Protein AF-A0A3D0M919-F1 (afdb_monomer)

Solvent-accessible surface area (backbone atoms only — not comparable to full-atom values): 13118 Å² total; per-residue (Å²): 135,87,85,84,80,90,77,85,81,95,71,92,88,76,92,71,85,80,77,84,77,86,78,81,85,80,81,82,84,90,79,83,95,70,92,75,84,84,80,86,76,88,82,77,85,73,94,68,74,88,70,85,79,62,96,57,85,76,82,58,74,35,69,61,77,45,82,49,52,45,42,99,82,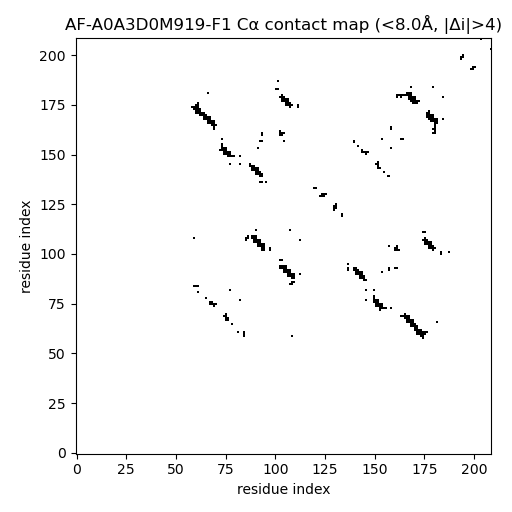40,32,34,73,52,54,69,74,55,51,76,64,38,59,79,49,32,36,40,29,63,59,92,80,56,52,93,83,56,39,29,32,32,39,23,34,56,71,50,43,49,54,50,50,55,58,59,64,68,50,55,78,86,42,70,62,50,43,50,51,50,50,59,48,65,74,45,54,43,81,46,52,64,46,101,87,33,34,34,77,51,58,68,70,61,33,59,68,26,55,54,71,49,52,30,32,41,36,31,60,43,63,30,32,36,42,30,20,40,70,53,49,52,53,56,63,70,67,41,56,58,72,73,65,45,56,60,62,51,53,42,49,73,72,72,99

Structure (mmCIF, N/CA/C/O backbone):
data_AF-A0A3D0M919-F1
#
_entry.id   AF-A0A3D0M919-F1
#
loop_
_atom_site.group_PDB
_atom_site.id
_atom_site.type_symbol
_atom_site.label_atom_id
_atom_site.label_alt_id
_atom_site.label_comp_id
_atom_site.label_asym_id
_atom_site.label_entity_id
_atom_site.label_seq_id
_atom_site.pdbx_PDB_ins_code
_atom_site.Cartn_x
_atom_site.Cartn_y
_atom_site.Cartn_z
_atom_site.occupancy
_atom_site.B_iso_or_equiv
_atom_site.auth_seq_id
_atom_site.auth_comp_id
_atom_site.auth_asym_id
_atom_site.auth_atom_id
_atom_site.pdbx_PDB_model_num
ATOM 1 N N . MET A 1 1 ? -28.701 -46.743 -9.396 1.00 29.77 1 MET A N 1
ATOM 2 C CA . MET A 1 1 ? -28.583 -48.205 -9.568 1.00 29.77 1 MET A CA 1
ATOM 3 C C . MET A 1 1 ? -27.434 -48.457 -10.533 1.00 29.77 1 MET A C 1
ATOM 5 O O . MET A 1 1 ? -27.551 -48.086 -11.692 1.00 29.77 1 MET A O 1
ATOM 9 N N . VAL A 1 2 ? -26.286 -48.925 -10.038 1.00 26.45 2 VAL A N 1
ATOM 10 C CA . VAL A 1 2 ? -25.098 -49.199 -10.865 1.00 26.45 2 VAL A CA 1
ATOM 11 C C . VAL A 1 2 ? -25.186 -50.653 -11.308 1.00 26.45 2 VAL A C 1
ATOM 13 O O . VAL A 1 2 ? -25.189 -51.537 -10.458 1.00 26.45 2 VAL A O 1
ATOM 16 N N . ILE A 1 3 ? -25.283 -50.899 -12.612 1.00 28.28 3 ILE A N 1
ATOM 17 C CA . ILE A 1 3 ? -25.149 -52.244 -13.175 1.00 28.28 3 ILE A CA 1
ATOM 18 C C . ILE A 1 3 ? -23.740 -52.318 -13.764 1.00 28.28 3 ILE A C 1
ATOM 20 O O . ILE A 1 3 ? -23.458 -51.688 -14.780 1.00 28.28 3 ILE A O 1
ATOM 24 N N . ALA A 1 4 ? -22.842 -53.027 -13.084 1.00 30.38 4 ALA A N 1
ATOM 25 C CA . ALA A 1 4 ? -21.553 -53.419 -13.637 1.00 30.38 4 ALA A CA 1
ATOM 26 C C . ALA A 1 4 ? -21.731 -54.803 -14.273 1.00 30.38 4 ALA A C 1
ATOM 28 O O . ALA A 1 4 ? -22.023 -55.765 -13.569 1.00 30.38 4 ALA A O 1
ATOM 29 N N . GLU A 1 5 ? -21.595 -54.902 -15.594 1.00 30.14 5 GLU A N 1
ATOM 30 C CA . GLU A 1 5 ? -21.558 -56.190 -16.290 1.00 30.14 5 GLU A CA 1
ATOM 31 C C . GLU A 1 5 ? -20.090 -56.520 -16.606 1.00 30.14 5 GLU A C 1
ATOM 33 O O . GLU A 1 5 ? -19.438 -55.828 -17.390 1.00 30.14 5 GLU A O 1
ATOM 38 N N . GLU A 1 6 ? -19.543 -57.552 -15.958 1.00 32.12 6 GLU A N 1
ATOM 39 C CA . GLU A 1 6 ? -18.217 -58.091 -16.272 1.00 32.12 6 GLU A CA 1
ATOM 40 C C . GLU A 1 6 ? -18.249 -58.793 -17.633 1.00 32.12 6 GLU A C 1
ATOM 42 O O . GLU A 1 6 ? -18.967 -59.775 -17.827 1.00 32.12 6 GLU A O 1
ATOM 47 N N . ARG A 1 7 ? -17.407 -58.354 -18.575 1.00 31.80 7 ARG A N 1
ATOM 48 C CA . ARG A 1 7 ? -17.103 -59.140 -19.778 1.00 31.80 7 ARG A CA 1
ATOM 49 C C . ARG A 1 7 ? -15.649 -59.588 -19.766 1.00 31.80 7 ARG A C 1
ATOM 51 O O . ARG A 1 7 ? -14.730 -58.778 -19.672 1.00 31.80 7 ARG A O 1
ATOM 58 N N . ARG A 1 8 ? -15.456 -60.907 -19.873 1.00 32.72 8 ARG A N 1
ATOM 59 C CA . ARG A 1 8 ? -14.144 -61.559 -19.997 1.00 32.72 8 ARG A CA 1
ATOM 60 C C . ARG A 1 8 ? -13.462 -61.146 -21.303 1.00 32.72 8 ARG A C 1
ATOM 62 O O . ARG A 1 8 ? -14.088 -61.104 -22.358 1.00 32.72 8 ARG A O 1
ATOM 69 N N . CYS A 1 9 ? -12.159 -60.894 -21.220 1.00 30.83 9 CYS A N 1
ATOM 70 C CA . CYS A 1 9 ? -11.298 -60.567 -22.354 1.00 30.83 9 CYS A CA 1
ATOM 71 C C . CYS A 1 9 ? -11.056 -61.808 -23.244 1.00 30.83 9 CYS A C 1
ATOM 73 O O . CYS A 1 9 ? -10.592 -62.826 -22.721 1.00 30.83 9 CYS A O 1
ATOM 75 N N . PRO A 1 10 ? -11.295 -61.767 -24.570 1.00 41.56 10 PRO A N 1
ATOM 76 C CA . PRO A 1 10 ? -10.958 -62.867 -25.457 1.00 41.56 10 PRO A CA 1
ATOM 77 C C . PRO A 1 10 ? -9.560 -62.631 -26.044 1.00 41.56 10 PRO A C 1
ATOM 79 O O . PRO A 1 10 ? -9.440 -62.085 -27.138 1.00 41.56 10 PRO A O 1
ATOM 82 N N . ARG A 1 11 ? -8.507 -62.996 -25.295 1.00 33.12 11 ARG A N 1
ATOM 83 C CA . ARG A 1 11 ? -7.206 -63.535 -25.772 1.00 33.12 11 ARG A CA 1
ATOM 84 C C . ARG A 1 11 ? -6.163 -63.535 -24.635 1.00 33.12 11 ARG A C 1
ATOM 86 O O . ARG A 1 11 ? -6.027 -62.526 -23.943 1.00 33.12 11 ARG A O 1
ATOM 93 N N . PRO A 1 12 ? -5.385 -64.618 -24.450 1.00 35.88 12 PRO A N 1
ATOM 94 C CA . PRO A 1 12 ? -4.339 -64.672 -23.434 1.00 35.88 12 PRO A CA 1
ATOM 95 C C . PRO A 1 12 ? -3.078 -63.920 -23.894 1.00 35.88 12 PRO A C 1
ATOM 97 O O . PRO A 1 12 ? -2.636 -64.094 -25.027 1.00 35.88 12 PRO A O 1
ATOM 100 N N . GLY A 1 13 ? -2.475 -63.111 -23.010 1.00 43.84 13 GLY A N 1
ATOM 101 C CA . GLY A 1 13 ? -1.056 -62.732 -23.133 1.00 43.84 13 GLY A CA 1
ATOM 102 C C . GLY A 1 13 ? -0.673 -61.252 -23.284 1.00 43.84 13 GLY A C 1
ATOM 103 O O . GLY A 1 13 ? 0.497 -60.984 -23.535 1.00 43.84 13 GLY A O 1
ATOM 104 N N . ARG A 1 14 ? -1.566 -60.265 -23.109 1.00 36.38 14 ARG A N 1
ATOM 105 C CA . ARG A 1 14 ? -1.155 -58.841 -23.034 1.00 36.38 14 ARG A CA 1
ATOM 106 C C . ARG A 1 14 ? -1.824 -58.121 -21.863 1.00 36.38 14 ARG A C 1
ATOM 108 O O . ARG A 1 14 ? -3.044 -58.018 -21.813 1.00 36.38 14 ARG A O 1
ATOM 115 N N . ARG A 1 15 ? -1.022 -57.599 -20.928 1.00 34.03 15 ARG A N 1
ATOM 116 C CA . ARG A 1 15 ? -1.481 -56.631 -19.919 1.00 34.03 15 ARG A CA 1
ATOM 117 C C . ARG A 1 15 ? -1.732 -55.297 -20.625 1.00 34.03 15 ARG A C 1
ATOM 119 O O . ARG A 1 15 ? -0.777 -54.615 -20.980 1.00 34.03 15 ARG A O 1
ATOM 126 N N . LEU A 1 16 ? -2.995 -54.927 -20.828 1.00 34.38 16 LEU A N 1
ATOM 127 C CA . LEU A 1 16 ? -3.370 -53.532 -21.061 1.00 34.38 16 LEU A CA 1
ATOM 128 C C . LEU A 1 16 ? -3.766 -52.921 -19.714 1.00 34.38 16 LEU A C 1
ATOM 130 O O . LEU A 1 16 ? -4.674 -53.416 -19.047 1.00 34.38 16 LEU A O 1
ATOM 134 N N . LEU A 1 17 ? -3.091 -51.841 -19.324 1.00 33.81 17 LEU A N 1
ATOM 135 C CA . LEU A 1 17 ? -3.590 -50.917 -18.310 1.00 33.81 17 LEU A CA 1
ATOM 136 C C . LEU A 1 17 ? -4.916 -50.345 -18.828 1.00 33.81 17 LEU A C 1
ATOM 138 O O . LEU A 1 17 ? -4.936 -49.554 -19.769 1.00 33.81 17 LEU A O 1
ATOM 142 N N . PHE A 1 18 ? -6.029 -50.790 -18.249 1.00 30.89 18 PHE A N 1
ATOM 143 C CA . PHE A 1 18 ? -7.348 -50.244 -18.546 1.00 30.89 18 PHE A CA 1
ATOM 144 C C . PHE A 1 18 ? -7.439 -48.818 -17.992 1.00 30.89 18 PHE A C 1
ATOM 146 O O . PHE A 1 18 ? -7.713 -48.603 -16.810 1.00 30.89 18 PHE A O 1
ATOM 153 N N . PHE A 1 19 ? -7.242 -47.825 -18.857 1.00 31.83 19 PHE A N 1
ATOM 154 C CA . PHE A 1 19 ? -7.808 -46.502 -18.633 1.00 31.83 19 PHE A CA 1
ATOM 155 C C . PHE A 1 19 ? -9.323 -46.623 -18.813 1.00 31.83 19 PHE A C 1
ATOM 157 O O . PHE A 1 19 ? -9.821 -46.752 -19.929 1.00 31.83 19 PHE A O 1
ATOM 164 N N . TYR A 1 20 ? -10.062 -46.633 -17.705 1.00 34.69 20 TYR A N 1
ATOM 165 C CA . TYR A 1 20 ? -11.520 -46.538 -17.730 1.00 34.69 20 TYR A CA 1
ATOM 166 C C . TYR A 1 20 ? -11.922 -45.143 -18.234 1.00 34.69 20 TYR A C 1
ATOM 168 O O . TYR A 1 20 ? -12.041 -44.204 -17.447 1.00 34.69 20 TYR A O 1
ATOM 176 N N . LEU A 1 21 ? -12.118 -45.004 -19.548 1.00 34.59 21 LEU A N 1
ATOM 177 C CA . LEU A 1 21 ? -12.944 -43.944 -20.118 1.00 34.59 21 LEU A CA 1
ATOM 178 C C . LEU A 1 21 ? -14.408 -44.306 -19.852 1.00 34.59 21 LEU A C 1
ATOM 180 O O . LEU A 1 21 ? -14.936 -45.257 -20.423 1.00 34.59 21 LEU A O 1
ATOM 184 N N . PHE A 1 22 ? -15.070 -43.545 -18.986 1.00 33.22 22 PHE A N 1
ATOM 185 C CA . PHE A 1 22 ? -16.526 -43.565 -18.914 1.00 33.22 22 PHE A CA 1
ATOM 186 C C . PHE A 1 22 ? -17.076 -42.808 -20.127 1.00 33.22 22 PHE A C 1
ATOM 188 O O . PHE A 1 22 ? -16.905 -41.596 -20.236 1.00 33.22 22 PHE A O 1
ATOM 195 N N . ALA A 1 23 ? -17.725 -43.525 -21.043 1.00 36.03 23 ALA A N 1
ATOM 196 C CA . ALA A 1 23 ? -18.520 -42.934 -22.109 1.00 36.03 23 ALA A CA 1
ATOM 197 C C . ALA A 1 23 ? -19.981 -42.854 -21.646 1.00 36.03 23 ALA A C 1
ATOM 199 O O . ALA A 1 23 ? -20.591 -43.876 -21.335 1.00 36.03 23 ALA A O 1
ATOM 200 N N . VAL A 1 24 ? -20.558 -41.653 -21.609 1.00 33.56 24 VAL A N 1
ATOM 201 C CA . VAL A 1 24 ? -22.016 -41.500 -21.537 1.00 33.56 24 VAL A CA 1
ATOM 202 C C . VAL A 1 24 ? -22.544 -41.616 -22.964 1.00 33.56 24 VAL A C 1
ATOM 204 O O . VAL A 1 24 ? -22.219 -40.794 -23.821 1.00 33.56 24 VAL A O 1
ATOM 207 N N . LYS A 1 25 ? -23.336 -42.658 -23.232 1.00 30.14 25 LYS A N 1
ATOM 208 C CA . LYS A 1 25 ? -24.088 -42.810 -24.481 1.00 30.14 25 LYS A CA 1
ATOM 209 C C . LYS A 1 25 ? -25.169 -41.723 -24.510 1.00 30.14 25 LYS A C 1
ATOM 211 O O . LYS A 1 25 ? -26.159 -41.829 -23.796 1.00 30.14 25 LYS A O 1
ATOM 216 N N . VAL A 1 26 ? -24.976 -40.675 -25.307 1.00 36.19 26 VAL A N 1
ATOM 217 C CA . VAL A 1 26 ? -26.064 -39.760 -25.678 1.00 36.19 26 VAL A CA 1
ATOM 218 C C . VAL A 1 26 ? -26.672 -40.321 -26.955 1.00 36.19 26 VAL A C 1
ATOM 220 O O . VAL A 1 26 ? -26.102 -40.191 -28.037 1.00 36.19 26 VAL A O 1
ATOM 223 N N . GLU A 1 27 ? -27.779 -41.042 -26.814 1.00 32.31 27 GLU A N 1
ATOM 224 C CA . GLU A 1 27 ? -28.533 -41.548 -27.958 1.00 32.31 27 GLU A CA 1
ATOM 225 C C . GLU A 1 27 ? -29.370 -40.404 -28.556 1.00 32.31 27 GLU A C 1
ATOM 227 O O . GLU A 1 27 ? -29.947 -39.585 -27.843 1.00 32.31 27 GLU A O 1
ATOM 232 N N . GLN A 1 28 ? -29.299 -40.300 -29.881 1.00 38.16 28 GLN A N 1
ATOM 233 C CA . GLN A 1 28 ? -29.610 -39.128 -30.697 1.00 38.16 28 GLN A CA 1
ATOM 234 C C . GLN A 1 28 ? -31.109 -38.828 -30.830 1.00 38.16 28 GLN A C 1
ATOM 236 O O . GLN A 1 28 ? -31.933 -39.737 -30.838 1.00 38.16 28 GLN A O 1
ATOM 241 N N . MET A 1 29 ? -31.436 -37.577 -31.169 1.00 27.48 29 MET A N 1
ATOM 242 C CA . MET A 1 29 ? -32.539 -37.311 -32.097 1.00 27.48 29 MET A CA 1
ATOM 243 C C . MET A 1 29 ? -32.016 -36.619 -33.356 1.00 27.48 29 MET A C 1
ATOM 245 O O . MET A 1 29 ? -31.279 -35.636 -33.307 1.00 27.48 29 MET A O 1
ATOM 249 N N . HIS A 1 30 ? -32.386 -37.202 -34.490 1.00 31.14 30 HIS A N 1
ATOM 250 C CA . HIS A 1 30 ? -32.007 -36.825 -35.841 1.00 31.14 30 HIS A CA 1
ATOM 251 C C . HIS A 1 30 ? -32.912 -35.684 -36.333 1.00 31.14 30 HIS A C 1
ATOM 253 O O . HIS A 1 30 ? -34.128 -35.848 -36.378 1.00 31.14 30 HIS A O 1
ATOM 259 N N . CYS A 1 31 ? -32.345 -34.562 -36.783 1.00 31.09 31 CYS A N 1
ATOM 260 C CA . CYS A 1 31 ? -33.022 -33.697 -37.750 1.00 31.09 31 CYS A CA 1
ATOM 261 C C . CYS A 1 31 ? -31.997 -33.000 -38.660 1.00 31.09 31 CYS A C 1
ATOM 263 O O . CYS A 1 31 ? -31.304 -32.075 -38.255 1.00 31.09 31 CYS A O 1
ATOM 265 N N . LYS A 1 32 ? -31.922 -33.499 -39.900 1.00 38.28 32 LYS A N 1
ATOM 266 C CA . LYS A 1 32 ? -31.494 -32.822 -41.137 1.00 38.28 32 LYS A CA 1
ATOM 267 C C . LYS A 1 32 ? -30.147 -32.067 -41.121 1.00 38.28 32 LYS A C 1
ATOM 269 O O . LYS A 1 32 ? -30.074 -30.868 -40.878 1.00 38.28 32 LYS A O 1
ATOM 274 N N . GLY A 1 33 ? -29.107 -32.758 -41.597 1.00 44.59 33 GLY A N 1
ATOM 275 C CA . GLY A 1 33 ? -28.178 -32.185 -42.583 1.00 44.59 33 GLY A CA 1
ATOM 276 C C . GLY A 1 33 ? -27.155 -31.142 -42.121 1.00 44.59 33 GLY A C 1
ATOM 277 O O . GLY A 1 33 ? -26.733 -30.335 -42.944 1.00 44.59 33 GLY A O 1
ATOM 278 N N . LYS A 1 34 ? -26.715 -31.144 -40.858 1.00 39.06 34 LYS A N 1
ATOM 279 C CA . LYS A 1 34 ? -25.577 -30.317 -40.416 1.00 39.06 34 LYS A CA 1
ATOM 280 C C . LYS A 1 34 ? -24.467 -31.186 -39.828 1.00 39.06 34 LYS A C 1
ATOM 282 O O . LYS A 1 34 ? -24.702 -31.999 -38.940 1.00 39.06 34 LYS A O 1
ATOM 287 N N . MET A 1 35 ? -23.247 -31.016 -40.340 1.00 31.88 35 MET A N 1
ATOM 288 C CA . MET A 1 35 ? -22.033 -31.575 -39.742 1.00 31.88 35 MET A CA 1
ATOM 289 C C . MET A 1 35 ? -21.836 -30.948 -38.358 1.00 31.88 35 MET A C 1
ATOM 291 O O . MET A 1 35 ? -21.581 -29.750 -38.248 1.00 31.88 35 MET A O 1
ATOM 295 N N . HIS A 1 36 ? -21.950 -31.748 -37.302 1.00 40.69 36 HIS A N 1
ATOM 296 C CA . HIS A 1 36 ? -21.648 -31.311 -35.943 1.00 40.69 36 HIS A CA 1
ATOM 297 C C . HIS A 1 36 ? -20.212 -31.707 -35.587 1.00 40.69 36 HIS A C 1
ATOM 299 O O . HIS A 1 36 ? -19.860 -32.886 -35.597 1.00 40.69 36 HIS A O 1
ATOM 305 N N . VAL A 1 37 ? -19.375 -30.715 -35.273 1.00 37.25 37 VAL A N 1
ATOM 306 C CA . VAL A 1 37 ? -18.014 -30.934 -34.767 1.00 37.25 37 VAL A CA 1
ATOM 307 C C . VAL A 1 37 ? -18.113 -31.527 -33.361 1.00 37.25 37 VAL A C 1
ATOM 309 O O . VAL A 1 37 ? -18.564 -30.863 -32.428 1.00 37.25 37 VAL A O 1
ATOM 312 N N . LEU A 1 38 ? -17.698 -32.785 -33.205 1.00 36.62 38 LEU A N 1
ATOM 313 C CA . LEU A 1 38 ? -17.603 -33.444 -31.904 1.00 36.62 38 LEU A CA 1
ATOM 314 C C . LEU A 1 38 ? -16.444 -32.826 -31.114 1.00 36.62 38 LEU A C 1
ATOM 316 O O . LEU A 1 38 ? -15.275 -32.997 -31.457 1.00 36.62 38 LEU A O 1
ATOM 320 N N . LYS A 1 39 ? -16.773 -32.080 -30.057 1.00 33.69 39 LYS A N 1
ATOM 321 C CA . LYS A 1 39 ? -15.789 -31.468 -29.161 1.00 33.69 39 LYS A CA 1
ATOM 322 C C . LYS A 1 39 ? -15.500 -32.433 -28.012 1.00 33.69 39 LYS A C 1
ATOM 324 O O . LYS A 1 39 ? -16.354 -32.661 -27.159 1.00 33.69 39 LYS A O 1
ATOM 329 N N . TRP A 1 40 ? -14.301 -33.003 -27.994 1.00 35.16 40 TRP A N 1
ATOM 330 C CA . TRP A 1 40 ? -13.844 -33.881 -26.917 1.00 35.16 40 TRP A CA 1
ATOM 331 C C . TRP A 1 40 ? -13.401 -33.049 -25.706 1.00 35.16 40 TRP A C 1
ATOM 333 O O . TRP A 1 40 ? -12.763 -32.008 -25.863 1.00 35.16 40 TRP A O 1
ATOM 343 N N . ARG A 1 41 ? -13.723 -33.503 -24.489 1.00 34.53 41 ARG A N 1
ATOM 344 C CA . ARG A 1 41 ? -13.171 -32.963 -23.237 1.00 34.53 41 ARG A CA 1
ATOM 345 C C . ARG A 1 41 ? -12.641 -34.101 -22.371 1.00 34.53 41 ARG A C 1
ATOM 347 O O . ARG A 1 41 ? -13.266 -35.152 -22.267 1.00 34.53 41 ARG A O 1
ATOM 354 N N . GLN A 1 42 ? -11.489 -33.866 -21.752 1.00 37.28 42 GLN A N 1
ATOM 355 C CA . GLN A 1 42 ? -10.867 -34.762 -20.784 1.00 37.28 42 GLN A CA 1
ATOM 356 C C . GLN A 1 42 ? -11.678 -34.750 -19.479 1.00 37.28 42 GLN A C 1
ATOM 358 O O . GLN A 1 42 ? -11.903 -33.688 -18.902 1.00 37.28 42 GLN A O 1
ATOM 363 N N . VAL A 1 43 ? -12.121 -35.919 -19.012 1.00 43.88 43 VAL A N 1
ATOM 364 C CA . VAL A 1 43 ? -12.788 -36.075 -17.710 1.00 43.88 43 VAL A CA 1
ATOM 365 C C . VAL A 1 43 ? -11.734 -36.519 -16.699 1.00 43.88 43 VAL A C 1
ATOM 367 O O . VAL A 1 43 ? -11.221 -37.635 -16.783 1.00 43.88 43 VAL A O 1
ATOM 370 N N . VAL A 1 44 ? -11.367 -35.639 -15.768 1.00 44.41 44 VAL A N 1
ATOM 371 C CA . VAL A 1 44 ? -10.484 -35.982 -14.643 1.00 44.41 44 VAL A CA 1
ATOM 372 C C . VAL A 1 44 ? -11.265 -36.719 -13.554 1.00 44.41 44 VAL A C 1
ATOM 374 O O . VAL A 1 44 ? -12.441 -36.447 -13.313 1.00 44.41 44 VAL A O 1
ATOM 377 N N . ARG A 1 45 ? -10.613 -37.695 -12.910 1.00 34.16 45 ARG A N 1
ATOM 378 C CA . ARG A 1 45 ? -11.191 -38.452 -11.795 1.00 34.16 45 ARG A CA 1
ATOM 379 C C . ARG A 1 45 ? -11.382 -37.540 -10.581 1.00 34.16 45 ARG A C 1
ATOM 381 O O . ARG A 1 45 ? -10.466 -36.821 -10.206 1.00 34.16 45 ARG A O 1
ATOM 388 N N . ASN A 1 46 ? -12.521 -37.744 -9.922 1.00 36.75 46 ASN A N 1
ATOM 389 C CA . ASN A 1 46 ? -12.900 -37.279 -8.587 1.00 36.75 46 ASN A CA 1
ATOM 390 C C . ASN A 1 46 ? -13.401 -35.832 -8.456 1.00 36.75 46 ASN A C 1
ATOM 392 O O . ASN A 1 46 ? -12.612 -34.899 -8.439 1.00 36.75 46 ASN A O 1
ATOM 396 N N . GLY A 1 47 ? -14.720 -35.699 -8.247 1.00 42.78 47 GLY A N 1
ATOM 397 C CA . GLY A 1 47 ? -15.360 -34.922 -7.167 1.00 42.78 47 GLY A CA 1
ATOM 398 C C . GLY A 1 47 ? -15.085 -33.422 -6.996 1.00 42.78 47 GLY A C 1
ATOM 399 O O . GLY A 1 47 ? -15.735 -32.802 -6.158 1.00 42.78 47 GLY A O 1
ATOM 400 N N . ALA A 1 48 ? -14.173 -32.818 -7.752 1.00 39.91 48 ALA A N 1
ATOM 401 C CA . ALA A 1 48 ? -13.946 -31.387 -7.728 1.00 39.91 48 ALA A CA 1
ATOM 402 C C . ALA A 1 48 ? -15.171 -30.696 -8.334 1.00 39.91 48 ALA A C 1
ATOM 404 O O . ALA A 1 48 ? -15.571 -30.978 -9.466 1.00 39.91 48 ALA A O 1
ATOM 405 N N . LYS A 1 49 ? -15.796 -29.822 -7.538 1.00 36.66 49 LYS A N 1
ATOM 406 C CA . LYS A 1 49 ? -16.862 -28.926 -7.987 1.00 36.66 49 LYS A CA 1
ATOM 407 C C . LYS A 1 49 ? -16.432 -28.265 -9.295 1.00 36.66 49 LYS A C 1
ATOM 409 O O . LYS A 1 49 ? -15.284 -27.852 -9.429 1.00 36.66 49 LYS A O 1
ATOM 414 N N . TRP A 1 50 ? -17.366 -28.166 -10.233 1.00 34.16 50 TRP A N 1
ATOM 415 C CA . TRP A 1 50 ? -17.194 -27.427 -11.475 1.00 34.16 50 TRP A CA 1
ATOM 416 C C . TRP A 1 50 ? -16.852 -25.975 -11.127 1.00 34.16 50 TRP A C 1
ATOM 418 O O . TRP A 1 50 ? -17.749 -25.189 -10.838 1.00 34.16 50 TRP A O 1
ATOM 428 N N . SER A 1 51 ? -15.570 -25.615 -11.110 1.00 38.88 51 SER A N 1
ATOM 429 C CA . SER A 1 51 ? -15.199 -24.230 -11.347 1.00 38.88 51 SER A CA 1
ATOM 430 C C . SER A 1 51 ? -15.146 -24.068 -12.856 1.00 38.88 51 SER A C 1
ATOM 432 O O . SER A 1 51 ? -14.551 -24.864 -13.590 1.00 38.88 51 SER A O 1
ATOM 434 N N . THR A 1 52 ? -15.854 -23.066 -13.344 1.00 34.94 52 THR A N 1
ATOM 435 C CA . THR A 1 52 ? -15.828 -22.650 -14.737 1.00 34.94 52 THR A CA 1
ATOM 436 C C . THR A 1 52 ? -14.468 -22.003 -15.008 1.00 34.94 52 THR A C 1
ATOM 438 O O . THR A 1 52 ? -14.380 -20.802 -15.213 1.00 34.94 52 THR A O 1
ATOM 441 N N . GLN A 1 53 ? -13.373 -22.770 -14.987 1.00 44.53 53 GLN A N 1
ATOM 442 C CA . GLN A 1 53 ? -12.086 -22.308 -15.507 1.00 44.53 53 GLN A CA 1
ATOM 443 C C . GLN A 1 53 ? -12.141 -22.341 -17.038 1.00 44.53 53 GLN A C 1
ATOM 445 O O . GLN A 1 53 ? -11.562 -23.178 -17.728 1.00 44.53 53 GLN A O 1
ATOM 450 N N . THR A 1 54 ? -12.914 -21.411 -17.585 1.00 40.41 54 THR A N 1
ATOM 451 C CA . THR A 1 54 ? -12.584 -20.774 -18.854 1.00 40.41 54 THR A CA 1
ATOM 452 C C . THR A 1 54 ? -11.335 -19.940 -18.601 1.00 40.41 54 THR A C 1
ATOM 454 O O . THR A 1 54 ? -11.372 -19.057 -17.755 1.00 40.41 54 THR A O 1
ATOM 457 N N . GLY A 1 55 ? -10.236 -20.256 -19.290 1.00 38.78 55 GLY A N 1
ATOM 458 C CA . GLY A 1 55 ? -8.938 -19.580 -19.193 1.00 38.78 55 GLY A CA 1
ATOM 459 C C . GLY A 1 55 ? -8.964 -18.119 -19.649 1.00 38.78 55 GLY A C 1
ATOM 460 O O . GLY A 1 55 ? -8.419 -17.777 -20.692 1.00 38.78 55 GLY A O 1
ATOM 461 N N . LYS A 1 56 ? -9.608 -17.276 -18.850 1.00 43.59 56 LYS A N 1
ATOM 462 C CA . LYS A 1 56 ? -9.295 -15.866 -18.664 1.00 43.59 56 LYS A CA 1
ATOM 463 C C . LYS A 1 56 ? -8.944 -15.758 -17.185 1.00 43.59 56 LYS A C 1
ATOM 465 O O . LYS A 1 56 ? -9.787 -16.105 -16.359 1.00 43.59 56 LYS A O 1
ATOM 470 N N . GLU A 1 57 ? -7.717 -15.351 -16.861 1.00 55.28 57 GLU A N 1
ATOM 471 C CA . GLU A 1 57 ? -7.448 -14.750 -15.549 1.00 55.28 57 GLU A CA 1
ATOM 472 C C . GLU A 1 57 ? -8.560 -13.723 -15.324 1.00 55.28 57 GLU A C 1
ATOM 474 O O . GLU A 1 57 ? -8.774 -12.845 -16.164 1.00 55.28 57 GLU A O 1
ATOM 479 N N . ALA A 1 58 ? -9.376 -13.920 -14.291 1.00 55.62 58 ALA A N 1
ATOM 480 C CA . ALA A 1 58 ? -10.338 -12.904 -13.916 1.00 55.62 58 ALA A CA 1
ATOM 481 C C . ALA A 1 58 ? -9.506 -11.745 -13.371 1.00 55.62 58 ALA A C 1
ATOM 483 O O . ALA A 1 58 ? -8.893 -11.899 -12.317 1.00 55.62 58 ALA A O 1
ATOM 484 N N . ASP A 1 59 ? -9.435 -10.633 -14.105 1.00 65.69 59 ASP A N 1
ATOM 485 C CA . ASP A 1 59 ? -8.890 -9.403 -13.541 1.00 65.69 59 ASP A CA 1
ATOM 486 C C . ASP A 1 59 ? -9.736 -9.059 -12.317 1.00 65.69 59 ASP A C 1
ATOM 488 O O . ASP A 1 59 ? -10.953 -8.861 -12.389 1.00 65.69 59 ASP A O 1
ATOM 492 N N . VAL A 1 60 ? -9.084 -9.127 -11.165 1.00 81.50 60 VAL A N 1
ATOM 493 C CA . VAL A 1 6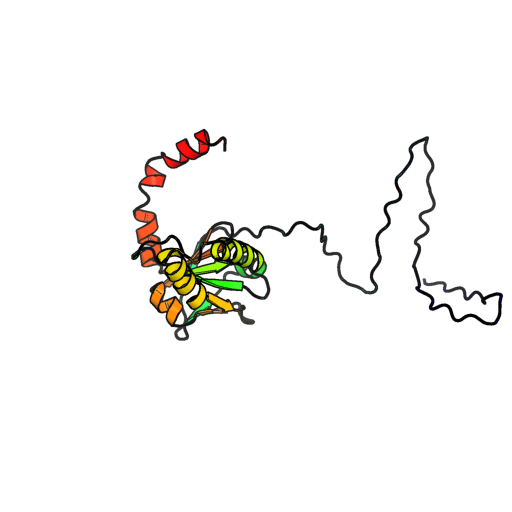0 ? -9.671 -8.796 -9.879 1.00 81.50 60 VAL A CA 1
ATOM 494 C C . VAL A 1 60 ? -9.734 -7.277 -9.801 1.00 81.50 60 VAL A C 1
ATOM 496 O O . VAL A 1 60 ? -8.713 -6.627 -9.988 1.00 81.50 60 VAL A O 1
ATOM 499 N N . MET A 1 61 ? -10.925 -6.735 -9.536 1.00 89.50 61 MET A N 1
ATOM 500 C CA . MET A 1 61 ? -11.156 -5.292 -9.437 1.00 89.50 61 MET A CA 1
ATOM 501 C C . MET A 1 61 ? -11.450 -4.880 -7.996 1.00 89.50 61 MET A C 1
ATOM 503 O O . MET A 1 61 ? -12.436 -5.337 -7.405 1.00 89.50 61 MET A O 1
ATOM 507 N N . PHE A 1 62 ? -10.645 -3.979 -7.448 1.00 93.88 62 PHE A N 1
ATOM 508 C CA . PHE A 1 62 ? -10.812 -3.393 -6.124 1.00 93.88 62 PHE A CA 1
ATOM 509 C C . PHE A 1 62 ? -11.436 -2.003 -6.233 1.00 93.88 62 PHE A C 1
ATOM 511 O O . PHE A 1 62 ? -11.046 -1.188 -7.059 1.00 93.88 62 PHE A O 1
ATOM 518 N N . PHE A 1 63 ? -12.441 -1.739 -5.400 1.00 93.38 63 PHE A N 1
ATOM 519 C CA . PHE A 1 63 ? -13.157 -0.465 -5.396 1.00 93.38 63 PHE A CA 1
ATOM 520 C C . PHE A 1 63 ? -13.836 -0.215 -4.052 1.00 93.38 63 PHE A C 1
ATOM 522 O O . PHE A 1 63 ? -14.337 -1.154 -3.408 1.00 93.38 63 PHE A O 1
ATOM 529 N N . GLY A 1 64 ? -13.933 1.071 -3.718 1.00 93.81 64 GLY A N 1
ATOM 530 C CA . GLY A 1 64 ? -14.486 1.591 -2.473 1.00 93.81 64 GLY A CA 1
ATOM 531 C C . GLY A 1 64 ? -13.409 1.930 -1.444 1.00 93.81 64 GLY A C 1
ATOM 532 O O . GLY A 1 64 ? -12.227 1.656 -1.640 1.00 93.81 64 GLY A O 1
ATOM 533 N N . GLU A 1 65 ? -13.845 2.504 -0.328 1.00 95.50 65 GLU A N 1
ATOM 534 C CA . GLU A 1 65 ? -12.984 2.913 0.782 1.00 95.50 65 GLU A CA 1
ATOM 535 C C . GLU A 1 65 ? -13.430 2.234 2.077 1.00 95.50 65 GLU A C 1
ATOM 537 O O . GLU A 1 65 ? -14.626 2.110 2.360 1.00 95.50 65 GLU A O 1
ATOM 542 N N . TYR A 1 66 ? -12.461 1.786 2.872 1.00 97.00 66 TYR A N 1
ATOM 543 C CA . TYR A 1 66 ? -12.704 1.141 4.157 1.00 97.00 66 TYR A CA 1
ATOM 544 C C . TYR A 1 66 ? -11.824 1.754 5.238 1.00 97.00 66 TYR A C 1
ATOM 546 O O . TYR A 1 66 ? -10.605 1.786 5.106 1.00 97.00 66 TYR A O 1
ATOM 554 N N . TYR A 1 67 ? -12.443 2.175 6.338 1.00 96.56 67 TYR A N 1
ATOM 555 C CA . TYR A 1 67 ? -11.753 2.798 7.465 1.00 96.56 67 TYR A CA 1
ATOM 556 C C . TYR A 1 67 ? -11.508 1.775 8.569 1.00 96.56 67 TYR A C 1
ATOM 558 O O . TYR A 1 67 ? -12.447 1.170 9.100 1.00 96.56 67 TYR A O 1
ATOM 566 N N . HIS A 1 68 ? -10.245 1.595 8.934 1.00 95.94 68 HIS A N 1
ATOM 567 C CA . HIS A 1 68 ? -9.815 0.672 9.978 1.00 95.94 68 HIS A CA 1
ATOM 568 C C . HIS A 1 68 ? -8.712 1.294 10.826 1.00 95.94 68 HIS A C 1
ATOM 570 O O . HIS A 1 68 ? -8.233 2.383 10.536 1.00 95.94 68 HIS A O 1
ATOM 576 N N . SER A 1 69 ? -8.318 0.600 11.889 1.00 95.38 69 SER A N 1
ATOM 577 C CA . SER A 1 69 ? -7.184 1.000 12.709 1.00 95.38 69 SER A CA 1
ATOM 578 C C . SER A 1 69 ? -6.067 -0.036 12.686 1.00 95.38 69 SER A C 1
ATOM 580 O O . SER A 1 69 ? -6.287 -1.227 12.432 1.00 95.38 69 SER A O 1
ATOM 582 N N . VAL A 1 70 ? -4.852 0.436 12.944 1.00 94.94 70 VAL A N 1
ATOM 583 C CA . VAL A 1 70 ? -3.654 -0.378 13.115 1.00 94.94 70 VAL A CA 1
ATOM 584 C C . VAL A 1 70 ? -3.580 -0.821 14.574 1.00 94.94 70 VAL A C 1
ATOM 586 O O . VAL A 1 70 ? -3.626 -0.022 15.507 1.00 94.94 70 VAL A O 1
ATOM 589 N N . ASP A 1 71 ? -3.471 -2.128 14.786 1.00 92.75 71 ASP A N 1
ATOM 590 C CA . ASP A 1 71 ? -3.233 -2.709 16.106 1.00 92.75 71 ASP A CA 1
ATOM 591 C C . ASP A 1 71 ? -1.792 -2.430 16.574 1.00 92.75 71 ASP A C 1
ATOM 593 O O . ASP A 1 71 ? -0.884 -2.281 15.759 1.00 92.75 71 ASP A O 1
ATOM 597 N N . GLY A 1 72 ? -1.524 -2.485 17.882 1.00 87.44 72 GLY A N 1
ATOM 598 C CA . GLY A 1 72 ? -0.205 -2.189 18.465 1.00 87.44 72 GLY A CA 1
ATOM 599 C C . GLY A 1 72 ? 0.940 -3.091 17.977 1.00 87.44 72 GLY A C 1
ATOM 600 O O . GLY A 1 72 ? 2.110 -2.779 18.174 1.00 87.44 72 GLY A O 1
ATOM 601 N N . LYS A 1 73 ? 0.624 -4.206 17.307 1.00 89.06 73 LYS A N 1
ATOM 602 C CA . LYS A 1 73 ? 1.596 -5.092 16.640 1.00 89.06 73 LYS A CA 1
ATOM 603 C C . LYS A 1 73 ? 1.791 -4.797 15.145 1.00 89.06 73 LYS A C 1
ATOM 605 O O . LYS A 1 73 ? 2.429 -5.595 14.466 1.00 89.06 73 LYS A O 1
ATOM 610 N N . GLY A 1 74 ? 1.211 -3.721 14.615 1.00 91.38 74 GLY A N 1
ATOM 611 C CA . GLY A 1 74 ? 1.237 -3.409 13.183 1.00 91.38 74 GLY A CA 1
ATOM 612 C C . GLY A 1 74 ? 0.312 -4.292 12.344 1.00 91.38 74 GLY A C 1
ATOM 613 O O . GLY A 1 74 ? 0.613 -4.575 11.186 1.00 91.38 74 GLY A O 1
ATOM 614 N N . ARG A 1 75 ? -0.781 -4.795 12.934 1.00 94.44 75 ARG A N 1
ATOM 615 C CA . ARG A 1 75 ? -1.765 -5.617 12.216 1.00 94.44 75 ARG A CA 1
ATOM 616 C C . ARG A 1 75 ? -2.956 -4.773 11.805 1.00 94.44 75 ARG A C 1
ATOM 618 O O . ARG A 1 75 ? -3.463 -4.012 12.620 1.00 94.44 75 ARG A O 1
ATOM 625 N N . ILE A 1 76 ? -3.437 -4.988 10.593 1.00 95.88 76 ILE A N 1
ATOM 626 C CA . ILE A 1 76 ? -4.636 -4.340 10.061 1.00 95.88 76 ILE A CA 1
ATOM 627 C C . ILE A 1 76 ? -5.693 -5.390 9.746 1.00 95.88 76 ILE A C 1
ATOM 629 O O . ILE A 1 76 ? -5.358 -6.547 9.492 1.00 95.88 76 ILE A O 1
ATOM 633 N N . ILE A 1 77 ? -6.966 -5.010 9.765 1.00 95.69 77 ILE A N 1
ATOM 634 C CA . ILE A 1 77 ? -8.054 -5.880 9.313 1.00 95.69 77 ILE A CA 1
ATOM 635 C C . ILE A 1 77 ? -8.233 -5.665 7.812 1.00 95.69 77 ILE A C 1
ATOM 637 O O . ILE A 1 77 ? -8.435 -4.538 7.375 1.00 95.69 77 ILE A O 1
ATOM 641 N N . MET A 1 78 ? -8.177 -6.742 7.028 1.00 96.06 78 MET A N 1
ATOM 642 C CA . MET A 1 78 ? -8.503 -6.684 5.607 1.00 96.06 78 MET A CA 1
ATOM 643 C C . MET A 1 78 ? -10.027 -6.823 5.429 1.00 96.06 78 MET A C 1
ATOM 645 O O . MET A 1 78 ? -10.600 -7.818 5.900 1.00 96.06 78 MET A O 1
ATOM 649 N N . PRO A 1 79 ? -10.706 -5.875 4.753 1.00 95.00 79 PRO A N 1
ATOM 650 C CA . PRO A 1 79 ? -12.142 -5.946 4.493 1.00 95.00 79 PRO A CA 1
ATOM 651 C C . PRO A 1 79 ? -12.545 -7.261 3.823 1.00 95.00 79 PRO A C 1
ATOM 653 O O . PRO A 1 79 ? -11.839 -7.768 2.956 1.00 95.00 79 PRO A O 1
ATOM 656 N N . ALA A 1 80 ? -13.701 -7.823 4.194 1.00 92.56 80 ALA A N 1
ATOM 657 C CA . ALA A 1 80 ? -14.156 -9.122 3.681 1.00 92.56 80 ALA A CA 1
ATOM 658 C C . ALA A 1 80 ? -14.182 -9.189 2.145 1.00 92.56 80 ALA A C 1
ATOM 660 O O . ALA A 1 80 ? -13.674 -10.144 1.574 1.00 92.56 80 ALA A O 1
ATOM 661 N N . LYS A 1 81 ? -14.669 -8.127 1.495 1.00 91.75 81 LYS A N 1
ATOM 662 C CA . LYS A 1 81 ? -14.712 -8.022 0.034 1.00 91.75 81 LYS A CA 1
ATOM 663 C C . LYS A 1 81 ? -13.320 -8.119 -0.600 1.00 91.75 81 LYS A C 1
ATOM 665 O O . LYS A 1 81 ? -13.141 -8.861 -1.556 1.00 91.75 81 LYS A O 1
ATOM 670 N N . TYR A 1 82 ? -12.338 -7.420 -0.029 1.00 93.75 82 TYR A N 1
ATOM 671 C CA . TYR A 1 82 ? -10.952 -7.489 -0.485 1.00 93.75 82 TYR A CA 1
ATOM 672 C C . TYR A 1 82 ? -10.333 -8.849 -0.190 1.00 93.75 82 TYR A C 1
ATOM 674 O O . TYR A 1 82 ? -9.622 -9.370 -1.032 1.00 93.75 82 TYR A O 1
ATOM 682 N N . ARG A 1 83 ? -10.646 -9.482 0.946 1.00 91.81 83 ARG A N 1
ATOM 683 C CA . ARG A 1 83 ? -10.149 -10.833 1.262 1.00 91.81 83 ARG A CA 1
ATOM 684 C C . ARG A 1 83 ? -10.628 -11.907 0.294 1.00 91.81 83 ARG A C 1
ATOM 686 O O . ARG A 1 83 ? -9.875 -12.831 0.044 1.00 91.81 83 ARG A O 1
ATOM 693 N N . ASP A 1 84 ? -11.852 -11.811 -0.214 1.00 88.94 84 ASP A N 1
ATOM 694 C CA . ASP A 1 84 ? -12.375 -12.794 -1.174 1.00 88.94 84 ASP A CA 1
ATOM 695 C C . ASP A 1 84 ? -11.722 -12.643 -2.559 1.00 88.94 84 ASP A C 1
ATOM 697 O O . ASP A 1 84 ? -11.640 -13.596 -3.332 1.00 88.94 84 ASP A O 1
ATOM 701 N N . GLN A 1 85 ? -11.277 -11.425 -2.862 1.00 89.94 85 GLN A N 1
ATOM 702 C CA . GLN A 1 85 ? -10.625 -11.026 -4.105 1.00 89.94 85 GLN A CA 1
ATOM 703 C C . GLN A 1 85 ? -9.108 -11.255 -4.073 1.00 89.94 85 GLN A C 1
ATOM 705 O O . GLN A 1 85 ? -8.501 -11.630 -5.076 1.00 89.94 85 GLN A O 1
ATOM 710 N N . LEU A 1 86 ? -8.494 -11.039 -2.912 1.00 86.06 86 LEU A N 1
ATOM 711 C CA . LEU A 1 86 ? -7.112 -11.382 -2.631 1.00 86.06 86 LEU A CA 1
ATOM 712 C C . LEU A 1 86 ? -7.032 -12.904 -2.476 1.00 86.06 86 LEU A C 1
ATOM 714 O O . LEU A 1 86 ? -7.670 -13.500 -1.614 1.00 86.06 86 LEU A O 1
ATOM 718 N N . ASN A 1 87 ? -6.241 -13.551 -3.326 1.00 78.69 87 ASN A N 1
ATOM 719 C CA . ASN A 1 87 ? -5.987 -14.986 -3.231 1.00 78.69 87 ASN A CA 1
ATOM 720 C C . ASN A 1 87 ? -5.235 -15.333 -1.922 1.00 78.69 87 ASN A C 1
ATOM 722 O O . ASN A 1 87 ? -5.065 -14.511 -1.024 1.00 78.69 87 ASN A O 1
ATOM 726 N N . GLN A 1 88 ? -4.751 -16.573 -1.791 1.00 83.00 88 GLN A N 1
ATOM 727 C CA . GLN A 1 88 ? -4.042 -17.000 -0.577 1.00 83.00 88 GLN A CA 1
ATOM 728 C C . GLN A 1 88 ? -2.820 -16.135 -0.244 1.00 83.00 88 GLN A C 1
ATOM 730 O O . GLN A 1 88 ? -2.610 -15.840 0.929 1.00 83.00 88 GLN A O 1
ATOM 735 N N . THR A 1 89 ? -2.052 -15.724 -1.255 1.00 92.12 89 THR A N 1
ATOM 736 C CA . THR A 1 89 ? -0.870 -14.868 -1.105 1.00 92.12 89 THR A CA 1
ATOM 737 C C . THR A 1 89 ? -1.042 -13.597 -1.922 1.00 92.12 89 THR A C 1
ATOM 739 O O . THR A 1 89 ? -1.527 -13.633 -3.054 1.00 92.12 89 THR A O 1
ATOM 742 N N . PHE A 1 90 ? -0.619 -12.478 -1.350 1.00 95.50 90 PHE A N 1
ATOM 743 C CA . PHE A 1 90 ? -0.583 -11.174 -2.001 1.00 95.50 90 PHE A CA 1
ATOM 744 C C . PHE A 1 90 ? 0.642 -10.388 -1.525 1.00 95.50 90 PHE A C 1
ATOM 746 O O . PHE A 1 90 ? 1.327 -10.788 -0.580 1.00 95.50 90 PHE A O 1
ATOM 753 N N . TYR A 1 91 ? 0.926 -9.277 -2.198 1.00 96.81 91 TYR A N 1
ATOM 754 C CA . TYR A 1 91 ? 2.144 -8.499 -2.000 1.00 96.81 91 TYR A CA 1
ATOM 755 C C . TYR A 1 91 ? 1.807 -7.099 -1.516 1.00 96.81 91 TYR A C 1
ATOM 757 O O . TYR A 1 91 ? 0.974 -6.433 -2.120 1.00 96.81 91 TYR A O 1
ATOM 765 N N . ILE A 1 92 ? 2.471 -6.652 -0.454 1.00 97.25 92 ILE A N 1
ATOM 766 C CA . ILE A 1 92 ? 2.443 -5.264 0.006 1.00 97.25 92 ILE A CA 1
ATOM 767 C C . ILE A 1 92 ? 3.719 -4.586 -0.480 1.00 97.25 92 ILE A C 1
ATOM 769 O O . ILE A 1 92 ? 4.816 -5.111 -0.283 1.00 97.25 92 ILE A O 1
ATOM 773 N N . THR A 1 93 ? 3.584 -3.431 -1.117 1.00 96.44 93 THR A N 1
ATOM 774 C CA . THR A 1 93 ? 4.695 -2.649 -1.657 1.00 96.44 93 THR A CA 1
ATOM 775 C C . THR A 1 93 ? 4.563 -1.193 -1.243 1.00 96.44 93 THR A C 1
ATOM 777 O O . THR A 1 93 ? 3.495 -0.746 -0.833 1.00 96.44 93 THR A O 1
ATOM 780 N N . ILE A 1 94 ? 5.642 -0.434 -1.398 1.00 94.62 94 ILE A N 1
ATOM 781 C CA . ILE A 1 94 ? 5.543 1.027 -1.457 1.00 94.62 94 ILE A CA 1
ATOM 782 C C . ILE A 1 94 ? 4.862 1.457 -2.756 1.00 94.62 94 ILE A C 1
ATOM 784 O O . ILE A 1 94 ? 4.894 0.721 -3.752 1.00 94.62 94 ILE A O 1
ATOM 788 N N . ASP A 1 95 ? 4.286 2.649 -2.746 1.00 92.19 95 ASP A N 1
ATOM 789 C CA . ASP A 1 95 ? 3.843 3.321 -3.955 1.00 92.19 95 ASP A CA 1
ATOM 790 C C . ASP A 1 95 ? 5.039 3.653 -4.880 1.00 92.19 95 ASP A C 1
ATOM 792 O O . ASP A 1 95 ? 6.182 3.835 -4.447 1.00 92.19 95 ASP A O 1
ATOM 796 N N . LEU A 1 96 ? 4.789 3.662 -6.192 1.00 86.38 96 LEU A N 1
ATOM 797 C CA . LEU A 1 96 ? 5.785 4.038 -7.209 1.00 86.38 96 LEU A CA 1
ATOM 798 C C . LEU A 1 96 ? 5.616 5.473 -7.708 1.00 86.38 96 LEU A C 1
ATOM 800 O O . LEU A 1 96 ? 6.533 6.010 -8.332 1.00 86.38 96 LEU A O 1
ATOM 804 N N . TRP A 1 97 ? 4.436 6.042 -7.488 1.00 80.31 97 TRP A N 1
ATOM 805 C CA . TRP A 1 97 ? 3.967 7.263 -8.135 1.00 80.31 97 TRP A CA 1
ATOM 806 C C . TRP A 1 97 ? 3.686 8.389 -7.146 1.00 80.31 97 TRP A C 1
ATOM 808 O O . TRP A 1 97 ? 3.493 9.520 -7.581 1.00 80.31 97 TRP A O 1
ATOM 818 N N . GLY A 1 98 ? 3.663 8.095 -5.849 1.00 69.12 98 GLY A N 1
ATOM 819 C CA . GLY A 1 98 ? 3.384 9.071 -4.817 1.00 69.12 98 GLY A CA 1
ATOM 820 C C . GLY A 1 98 ? 4.538 10.044 -4.650 1.00 69.12 98 GLY A C 1
ATOM 821 O O . GLY A 1 98 ? 5.732 9.722 -4.760 1.00 69.12 98 GLY A O 1
ATOM 822 N N . GLN A 1 99 ? 4.161 11.286 -4.388 1.00 71.31 99 GLN A N 1
ATOM 823 C CA . GLN A 1 99 ? 5.091 12.304 -3.941 1.00 71.31 99 GLN A CA 1
ATOM 824 C C . GLN A 1 99 ? 5.436 12.089 -2.465 1.00 71.31 99 GLN A C 1
ATOM 826 O O . GLN A 1 99 ? 4.839 11.278 -1.761 1.00 71.31 99 GLN A O 1
ATOM 831 N N . LYS A 1 100 ? 6.431 12.829 -1.970 1.00 67.25 100 LYS A N 1
ATOM 832 C CA . LYS A 1 100 ? 6.959 12.658 -0.608 1.00 67.25 100 LYS A CA 1
ATOM 833 C C . LYS A 1 100 ? 5.873 12.705 0.483 1.00 67.25 100 LYS A C 1
ATOM 835 O O 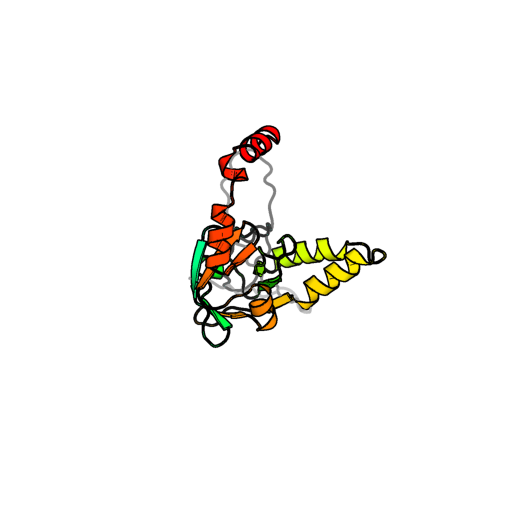. LYS A 1 100 ? 6.002 11.986 1.470 1.00 67.25 100 LYS A O 1
ATOM 840 N N . ASP A 1 101 ? 4.836 13.516 0.289 1.00 69.94 101 ASP A N 1
ATOM 841 C CA . ASP A 1 101 ? 3.756 13.723 1.262 1.00 69.94 101 ASP A CA 1
ATOM 842 C C . ASP A 1 101 ? 2.488 12.899 0.948 1.00 69.94 101 ASP A C 1
ATOM 844 O O . ASP A 1 101 ? 1.571 12.835 1.762 1.00 69.94 101 ASP A O 1
ATOM 848 N N . GLU A 1 102 ? 2.484 12.182 -0.179 1.00 80.94 102 GLU A N 1
ATOM 849 C CA . GLU A 1 102 ? 1.403 11.307 -0.660 1.00 80.94 102 GLU A CA 1
ATOM 850 C C . GLU A 1 102 ? 1.775 9.820 -0.491 1.00 80.94 102 GLU A C 1
ATOM 852 O O . GLU A 1 102 ? 1.302 8.956 -1.224 1.00 80.94 102 GLU A O 1
ATOM 857 N N . SER A 1 103 ? 2.685 9.506 0.440 1.00 87.62 103 SER A N 1
ATOM 858 C CA . SER A 1 103 ? 3.188 8.140 0.594 1.00 87.62 103 SER A CA 1
ATOM 859 C C . SER A 1 103 ? 2.114 7.193 1.133 1.00 87.62 103 SER A C 1
ATOM 861 O O . SER A 1 103 ? 1.545 7.414 2.208 1.00 87.62 103 SER A O 1
ATOM 863 N N . CYS A 1 104 ? 1.893 6.093 0.414 1.00 94.44 104 CYS A N 1
ATOM 864 C CA . CYS A 1 104 ? 0.948 5.038 0.769 1.00 94.44 104 CYS A CA 1
ATOM 865 C C . CYS A 1 104 ? 1.559 3.651 0.510 1.00 94.44 104 CYS A C 1
ATOM 867 O O . CYS A 1 104 ? 2.643 3.513 -0.066 1.00 94.44 104 CYS A O 1
ATOM 869 N N . LEU A 1 105 ? 0.899 2.597 0.993 1.00 96.38 105 LEU A N 1
ATOM 870 C CA . LEU A 1 105 ? 1.269 1.222 0.640 1.00 96.38 105 LEU A CA 1
ATOM 871 C C . LEU A 1 105 ? 0.292 0.668 -0.380 1.00 96.38 105 LEU A C 1
ATOM 873 O O . LEU A 1 105 ? -0.907 0.853 -0.238 1.00 96.38 105 LEU A O 1
ATOM 877 N N . CYS A 1 106 ? 0.780 -0.103 -1.339 1.00 96.62 106 CYS A N 1
ATOM 878 C CA . CYS A 1 106 ? -0.059 -0.786 -2.312 1.00 96.62 106 CYS A CA 1
ATOM 879 C C . CYS A 1 106 ? -0.116 -2.284 -1.996 1.00 96.62 106 CYS A C 1
ATOM 881 O O . CYS A 1 106 ? 0.901 -2.908 -1.705 1.00 96.62 106 CYS A O 1
ATOM 883 N N . VAL A 1 107 ? -1.298 -2.880 -2.092 1.00 96.94 107 VAL A N 1
ATOM 884 C CA . VAL A 1 107 ? -1.546 -4.312 -1.942 1.00 96.94 107 VAL A CA 1
ATOM 885 C C . VAL A 1 107 ? -1.981 -4.871 -3.285 1.00 96.94 107 VAL A C 1
ATOM 887 O O . VAL A 1 107 ? -3.044 -4.523 -3.797 1.00 96.94 107 VAL A O 1
ATOM 890 N N . TYR A 1 108 ? -1.172 -5.770 -3.832 1.00 95.50 108 TYR A N 1
ATOM 891 C CA . TYR A 1 108 ? -1.398 -6.388 -5.131 1.00 95.50 108 TYR A CA 1
ATOM 892 C C . TYR A 1 108 ? -1.713 -7.879 -4.988 1.00 95.50 108 TYR A C 1
ATOM 894 O O . TYR A 1 108 ? -0.968 -8.595 -4.303 1.00 95.50 108 TYR A O 1
ATOM 902 N N . PRO A 1 109 ? -2.740 -8.400 -5.685 1.00 95.00 109 PRO A N 1
ATOM 903 C CA . PRO A 1 109 ? -2.851 -9.835 -5.901 1.00 95.00 109 PRO A CA 1
ATOM 904 C C . PRO A 1 109 ? -1.655 -10.334 -6.724 1.00 95.00 109 PRO A C 1
ATOM 906 O O . PRO A 1 109 ? -1.008 -9.569 -7.444 1.00 9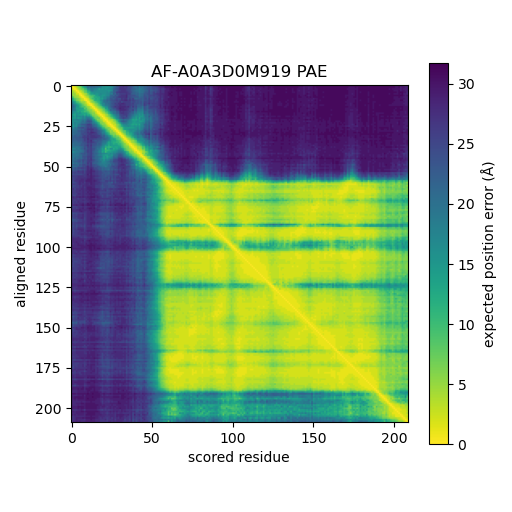5.00 109 PRO A O 1
ATOM 909 N N . GLU A 1 110 ? -1.364 -11.632 -6.632 1.00 92.94 110 GLU A N 1
ATOM 910 C CA . GLU A 1 110 ? -0.175 -12.230 -7.254 1.00 92.94 110 GLU A CA 1
ATOM 911 C C . GLU A 1 110 ? -0.047 -11.913 -8.753 1.00 92.94 110 GLU A C 1
ATOM 913 O O . GLU A 1 110 ? 1.031 -11.532 -9.210 1.00 92.94 110 GLU A O 1
ATOM 918 N N . ASP A 1 111 ? -1.139 -12.009 -9.513 1.00 91.44 111 ASP A N 1
ATOM 919 C CA . ASP A 1 111 ? -1.102 -11.791 -10.961 1.00 91.44 111 ASP A CA 1
ATOM 920 C C . ASP A 1 111 ? -0.827 -10.320 -11.318 1.00 91.44 111 ASP A C 1
ATOM 922 O O . ASP A 1 111 ? -0.014 -10.038 -12.202 1.00 91.44 111 ASP A O 1
ATOM 926 N N . ALA A 1 112 ? -1.416 -9.368 -10.584 1.00 92.62 112 ALA A N 1
ATOM 927 C CA . ALA A 1 112 ? -1.142 -7.941 -10.769 1.00 92.62 112 ALA A CA 1
ATOM 928 C C . ALA A 1 112 ? 0.305 -7.594 -10.384 1.00 92.62 112 ALA A C 1
ATOM 930 O O . ALA A 1 112 ? 1.008 -6.922 -11.145 1.00 92.62 112 ALA A O 1
ATOM 931 N N . PHE A 1 113 ? 0.793 -8.131 -9.260 1.00 94.19 113 PHE A N 1
ATOM 932 C CA . PHE A 1 113 ? 2.179 -7.949 -8.836 1.00 94.19 113 PHE A CA 1
ATOM 933 C C . PHE A 1 113 ? 3.166 -8.523 -9.858 1.00 94.19 113 PHE A C 1
ATOM 935 O O . PHE A 1 113 ? 4.176 -7.890 -10.171 1.00 94.19 113 PHE A O 1
ATOM 942 N N . ARG A 1 114 ? 2.868 -9.693 -10.437 1.00 93.31 114 ARG A N 1
ATOM 943 C CA . ARG A 1 114 ? 3.693 -10.305 -11.486 1.00 93.31 114 ARG A CA 1
ATOM 944 C C . ARG A 1 114 ? 3.803 -9.386 -12.701 1.00 93.31 114 ARG A C 1
ATOM 946 O O . ARG A 1 114 ? 4.916 -9.105 -13.146 1.00 93.31 114 ARG A O 1
ATOM 953 N N . ARG A 1 115 ? 2.681 -8.831 -13.174 1.00 92.81 115 ARG A N 1
ATOM 954 C CA . ARG A 1 115 ? 2.668 -7.853 -14.278 1.00 92.81 115 ARG A CA 1
ATOM 955 C C . ARG A 1 115 ? 3.475 -6.597 -13.948 1.00 92.81 115 ARG A C 1
ATOM 957 O O . ARG A 1 115 ? 4.211 -6.101 -14.803 1.00 92.81 115 ARG A O 1
ATOM 964 N N . LEU A 1 116 ? 3.367 -6.083 -12.723 1.00 92.50 116 LEU A N 1
ATOM 965 C CA . LEU A 1 116 ? 4.144 -4.926 -12.273 1.00 92.50 116 LEU A CA 1
ATOM 966 C C . LEU A 1 116 ? 5.649 -5.236 -12.228 1.00 92.50 116 LEU A C 1
ATOM 968 O O . LEU A 1 116 ? 6.460 -4.487 -12.775 1.00 92.50 116 LEU A O 1
ATOM 972 N N . SER A 1 117 ? 6.023 -6.376 -11.652 1.00 93.06 117 SER A N 1
ATOM 973 C CA . SER A 1 117 ? 7.406 -6.853 -11.571 1.00 93.06 117 SER A CA 1
ATOM 974 C C . SER A 1 117 ? 8.027 -7.050 -12.959 1.00 93.06 117 SER A C 1
ATOM 976 O O . SER A 1 117 ? 9.163 -6.637 -13.211 1.00 93.06 117 SER A O 1
ATOM 978 N N . GLU A 1 118 ? 7.265 -7.584 -13.916 1.00 93.31 118 GLU A N 1
ATOM 979 C CA . GLU A 1 118 ? 7.693 -7.704 -15.310 1.00 93.31 118 GLU A CA 1
ATOM 980 C C . GLU A 1 118 ? 7.944 -6.340 -15.962 1.00 93.31 118 GLU A C 1
ATOM 982 O O . GLU A 1 118 ? 8.945 -6.173 -16.660 1.00 93.31 118 GLU A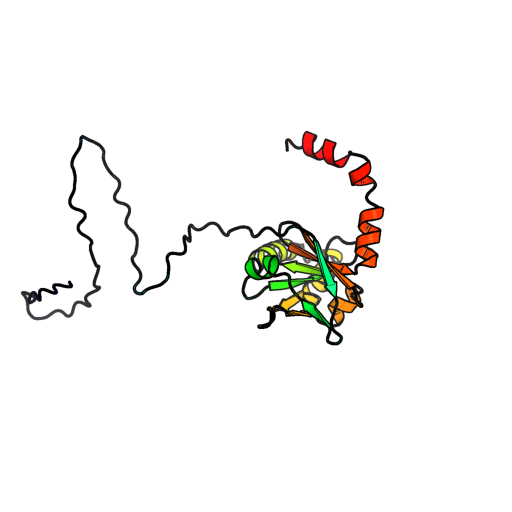 O 1
ATOM 987 N N . LYS A 1 119 ? 7.089 -5.341 -15.715 1.00 90.94 119 LYS A N 1
ATOM 988 C CA . LYS A 1 119 ? 7.307 -3.970 -16.209 1.00 90.94 119 LYS A CA 1
ATOM 989 C C . LYS A 1 119 ? 8.575 -3.360 -15.603 1.00 90.94 119 LYS A C 1
ATOM 991 O O . LYS A 1 119 ? 9.405 -2.828 -16.336 1.00 90.94 119 LYS A O 1
ATOM 996 N N . LEU A 1 120 ? 8.772 -3.506 -14.293 1.00 89.31 120 LEU A N 1
ATOM 997 C CA . LEU A 1 120 ? 9.951 -2.987 -13.593 1.00 89.31 120 LEU A CA 1
ATOM 998 C C . LEU A 1 120 ? 11.249 -3.699 -13.989 1.00 89.31 120 LEU A C 1
ATOM 1000 O O . LEU A 1 120 ? 12.314 -3.082 -14.010 1.00 89.31 120 LEU A O 1
ATOM 1004 N N . SER A 1 121 ? 11.193 -4.990 -14.316 1.00 86.81 121 SER A N 1
ATOM 1005 C CA . SER A 1 121 ? 12.373 -5.750 -14.749 1.00 86.81 121 SER A CA 1
ATOM 1006 C C . SER A 1 121 ? 12.869 -5.350 -16.142 1.00 86.81 121 SER A C 1
ATOM 1008 O O . SER A 1 121 ? 14.063 -5.486 -16.412 1.00 86.81 121 SER A O 1
ATOM 1010 N N . LYS A 1 122 ? 11.991 -4.793 -16.989 1.00 89.38 122 LYS A N 1
ATOM 1011 C CA . LYS A 1 122 ? 12.335 -4.250 -18.315 1.00 89.38 122 LYS A CA 1
ATOM 1012 C C . LYS A 1 122 ? 13.072 -2.911 -18.257 1.00 89.38 122 LYS A C 1
ATOM 1014 O O . LYS A 1 122 ? 13.613 -2.486 -19.274 1.00 89.38 122 LYS A O 1
ATOM 1019 N N . LEU A 1 123 ? 13.114 -2.248 -17.099 1.00 84.25 123 LEU A N 1
ATOM 1020 C CA . LEU A 1 123 ? 13.871 -1.008 -16.939 1.00 84.25 123 LEU A CA 1
ATOM 1021 C C . LEU A 1 123 ? 15.376 -1.267 -17.108 1.00 84.25 123 LEU A C 1
ATOM 1023 O O . LEU A 1 123 ? 15.952 -2.172 -16.493 1.00 84.25 123 LEU A O 1
ATOM 1027 N N . THR A 1 124 ? 16.016 -0.443 -17.935 1.00 81.94 124 THR A N 1
ATOM 1028 C CA . THR A 1 124 ? 17.417 -0.593 -18.335 1.00 81.94 124 THR A CA 1
ATOM 1029 C C . THR A 1 124 ? 18.359 -0.510 -17.136 1.00 81.94 124 THR A C 1
ATOM 1031 O O . THR A 1 124 ? 18.410 0.490 -16.428 1.00 81.94 124 THR A O 1
ATOM 1034 N N . THR A 1 125 ? 19.184 -1.538 -16.932 1.00 79.56 125 THR A N 1
ATOM 1035 C CA . THR A 1 125 ? 20.165 -1.582 -15.830 1.00 79.56 125 THR A CA 1
ATOM 1036 C C . THR A 1 125 ? 21.342 -0.626 -16.016 1.00 79.56 125 THR A C 1
ATOM 1038 O O . THR A 1 125 ? 22.087 -0.389 -15.063 1.00 79.56 125 THR A O 1
ATOM 1041 N N . SER A 1 126 ? 21.531 -0.081 -17.217 1.00 86.06 126 SER A N 1
ATOM 1042 C CA . SER A 1 126 ? 22.562 0.918 -17.517 1.00 86.06 126 SER A CA 1
ATOM 1043 C C . SER A 1 126 ? 22.264 2.276 -16.884 1.00 86.06 126 SER A C 1
ATOM 1045 O O . SER A 1 126 ? 23.204 2.969 -16.502 1.00 86.06 126 SER A O 1
ATOM 1047 N N . ASP A 1 127 ? 20.986 2.627 -16.722 1.00 91.75 127 ASP A N 1
ATOM 1048 C CA . ASP A 1 127 ? 20.570 3.883 -16.102 1.00 91.75 127 ASP A CA 1
ATOM 1049 C C . ASP A 1 127 ? 20.717 3.803 -14.563 1.00 91.75 127 ASP A C 1
ATOM 1051 O O . ASP A 1 127 ? 20.114 2.931 -13.919 1.00 91.75 127 ASP A O 1
ATOM 1055 N N . PRO A 1 128 ? 21.538 4.674 -13.940 1.00 91.56 128 PRO A N 1
ATOM 1056 C CA . PRO A 1 128 ? 21.665 4.746 -12.490 1.00 91.56 128 PRO A CA 1
ATOM 1057 C C . PRO A 1 128 ? 20.337 4.958 -11.758 1.00 91.56 128 PRO A C 1
ATOM 1059 O O . PRO A 1 128 ? 20.157 4.361 -10.693 1.00 91.56 128 PRO A O 1
ATOM 1062 N N . GLU A 1 129 ? 19.417 5.750 -12.311 1.00 90.12 129 GLU A N 1
ATOM 1063 C CA . GLU A 1 129 ? 18.139 6.061 -11.666 1.00 90.12 129 GLU A CA 1
ATOM 1064 C C . GLU A 1 129 ? 17.191 4.864 -11.719 1.00 90.12 129 GLU A C 1
ATOM 1066 O O . GLU A 1 129 ? 16.671 4.446 -10.682 1.00 90.12 129 GLU A O 1
ATOM 1071 N N . ALA A 1 130 ? 17.089 4.193 -12.869 1.00 90.38 130 ALA A N 1
ATOM 1072 C CA . ALA A 1 130 ? 16.363 2.928 -12.987 1.00 90.38 130 ALA A CA 1
ATOM 1073 C C . ALA A 1 130 ? 16.861 1.866 -11.986 1.00 90.38 130 ALA A C 1
ATOM 1075 O O . ALA A 1 130 ? 16.063 1.158 -11.363 1.00 90.38 130 ALA A O 1
ATOM 1076 N N . ARG A 1 131 ? 18.183 1.760 -11.771 1.00 91.06 131 ARG A N 1
ATOM 1077 C CA . ARG A 1 131 ? 18.744 0.849 -10.756 1.00 91.06 131 ARG A CA 1
ATOM 1078 C C . ARG A 1 131 ? 18.346 1.241 -9.335 1.00 91.06 131 ARG A C 1
ATOM 1080 O O . ARG A 1 131 ? 18.040 0.349 -8.543 1.00 91.06 131 ARG A O 1
ATOM 1087 N N . LYS A 1 132 ? 18.389 2.533 -8.994 1.00 91.25 132 LYS A N 1
ATOM 1088 C CA . LYS A 1 132 ? 17.984 3.031 -7.670 1.00 91.25 132 LYS A CA 1
ATOM 1089 C C . LYS A 1 132 ? 16.505 2.759 -7.418 1.00 91.25 132 LYS A C 1
ATOM 1091 O O . LYS A 1 132 ? 16.187 2.196 -6.375 1.00 91.25 132 LYS A O 1
ATOM 1096 N N . LEU A 1 133 ? 15.640 3.071 -8.384 1.00 90.31 133 LEU A N 1
ATOM 1097 C CA . LEU A 1 133 ? 14.200 2.831 -8.300 1.00 90.31 133 LEU A CA 1
ATOM 1098 C C . LEU A 1 133 ? 13.896 1.348 -8.089 1.00 90.31 133 LEU A C 1
ATOM 1100 O O . LEU A 1 133 ? 13.208 0.996 -7.137 1.00 90.31 133 LEU A O 1
ATOM 1104 N N . ARG A 1 134 ? 14.468 0.463 -8.917 1.00 91.25 134 ARG A N 1
ATOM 1105 C CA . ARG A 1 134 ? 14.273 -0.988 -8.773 1.00 91.25 134 ARG A CA 1
ATOM 1106 C C . ARG A 1 134 ? 14.721 -1.493 -7.408 1.00 91.25 134 ARG A C 1
ATOM 1108 O O . ARG A 1 134 ? 14.002 -2.266 -6.789 1.00 91.25 134 ARG A O 1
ATOM 1115 N N . ARG A 1 135 ? 15.901 -1.071 -6.940 1.00 91.88 135 ARG A N 1
ATOM 1116 C CA . ARG A 1 135 ? 16.391 -1.451 -5.608 1.00 91.88 135 ARG A CA 1
ATOM 1117 C C . ARG A 1 135 ? 15.429 -0.973 -4.533 1.00 91.88 135 ARG A C 1
ATOM 1119 O O . ARG A 1 135 ? 14.991 -1.800 -3.752 1.00 91.88 135 ARG A O 1
ATOM 1126 N N . LYS A 1 136 ? 15.062 0.313 -4.547 1.00 91.06 136 LYS A N 1
ATOM 1127 C CA . LYS A 1 136 ? 14.127 0.890 -3.577 1.00 91.06 136 LYS A CA 1
ATOM 1128 C C . LYS A 1 136 ? 12.801 0.132 -3.574 1.00 91.06 136 LYS A C 1
ATOM 1130 O O . LYS A 1 136 ? 12.341 -0.235 -2.507 1.00 91.06 136 LYS A O 1
ATOM 1135 N N . PHE A 1 137 ? 12.217 -0.147 -4.735 1.00 92.94 137 PHE A N 1
ATOM 1136 C CA . PHE A 1 137 ? 10.946 -0.859 -4.809 1.00 92.94 137 PHE A CA 1
ATOM 1137 C C . PHE A 1 137 ? 11.061 -2.285 -4.262 1.00 92.94 137 PHE A C 1
ATOM 1139 O O . PHE A 1 137 ? 10.403 -2.616 -3.283 1.00 92.94 137 PHE A O 1
ATOM 1146 N N . PHE A 1 138 ? 11.941 -3.116 -4.831 1.00 92.69 138 PHE A N 1
ATOM 1147 C CA . PHE A 1 138 ? 12.010 -4.539 -4.481 1.00 92.69 138 PHE A CA 1
ATOM 1148 C C . PHE A 1 138 ? 12.522 -4.812 -3.060 1.00 92.69 138 PHE A C 1
ATOM 1150 O O . PHE A 1 138 ? 12.215 -5.867 -2.517 1.00 92.69 138 PHE A O 1
ATOM 1157 N N . THR A 1 139 ? 13.270 -3.893 -2.435 1.00 93.19 139 THR A N 1
ATOM 1158 C CA . THR A 1 139 ? 13.637 -4.030 -1.013 1.00 93.19 139 THR A CA 1
ATOM 1159 C C . THR A 1 139 ? 12.471 -3.756 -0.068 1.00 93.19 139 THR A C 1
ATOM 1161 O O . THR A 1 139 ? 12.542 -4.155 1.087 1.00 93.19 139 THR A O 1
ATOM 1164 N N . HIS A 1 140 ? 11.420 -3.083 -0.540 1.00 94.25 140 HIS A N 1
ATOM 1165 C CA . HIS A 1 140 ? 10.219 -2.761 0.231 1.00 94.25 140 HIS A CA 1
ATOM 1166 C C . HIS A 1 140 ? 8.995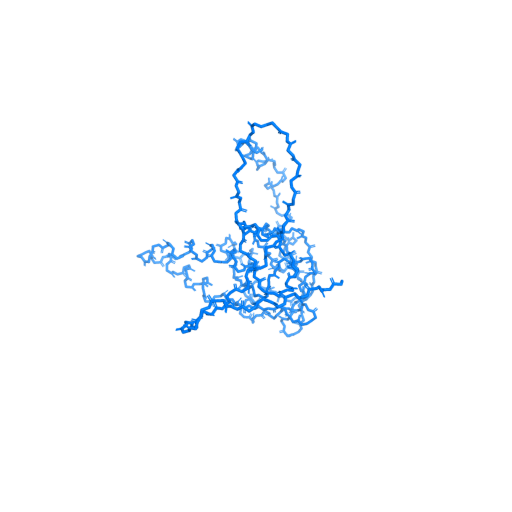 -3.523 -0.301 1.00 94.25 140 HIS A C 1
ATOM 1168 O O . HIS A 1 140 ? 7.887 -2.994 -0.334 1.00 94.25 140 HIS A O 1
ATOM 1174 N N . VAL A 1 141 ? 9.197 -4.764 -0.748 1.00 95.56 141 VAL A N 1
ATOM 1175 C CA . VAL A 1 141 ? 8.109 -5.693 -1.064 1.00 95.56 141 VAL A CA 1
ATOM 1176 C C . VAL A 1 141 ? 8.022 -6.729 0.046 1.00 95.56 141 VAL A C 1
ATOM 1178 O O . VAL A 1 141 ? 9.023 -7.346 0.404 1.00 95.56 141 VAL A O 1
ATOM 1181 N N . GLN A 1 142 ? 6.814 -6.947 0.551 1.00 96.00 142 GLN A N 1
ATOM 1182 C CA . GLN A 1 142 ? 6.489 -7.985 1.517 1.00 96.00 142 GLN A CA 1
ATOM 1183 C C . GLN A 1 142 ? 5.431 -8.912 0.913 1.00 96.00 142 GLN A C 1
ATOM 1185 O O . GLN A 1 142 ? 4.326 -8.470 0.609 1.00 96.00 142 GLN A O 1
ATOM 1190 N N . ASP A 1 143 ? 5.726 -10.202 0.780 1.00 95.44 143 ASP A N 1
ATOM 1191 C CA . ASP A 1 143 ? 4.699 -11.215 0.556 1.00 95.44 143 ASP A CA 1
ATOM 1192 C C . ASP A 1 143 ? 4.007 -11.562 1.879 1.00 95.44 143 ASP A C 1
ATOM 1194 O O . ASP A 1 143 ? 4.629 -11.659 2.940 1.00 95.44 143 ASP A O 1
ATOM 1198 N N . THR A 1 144 ? 2.684 -11.688 1.853 1.00 94.88 144 THR A N 1
ATOM 1199 C CA . THR A 1 144 ? 1.914 -11.961 3.066 1.00 94.88 144 THR A CA 1
ATOM 1200 C C . THR A 1 144 ? 0.584 -12.636 2.754 1.00 94.88 144 THR A C 1
ATOM 1202 O O . THR A 1 144 ? 0.181 -12.798 1.600 1.00 94.88 144 THR A O 1
ATOM 1205 N N . GLN A 1 145 ? -0.084 -13.071 3.817 1.00 94.50 145 GLN A N 1
ATOM 1206 C CA . GLN A 1 145 ? -1.385 -13.725 3.782 1.00 94.50 145 GLN A CA 1
ATOM 1207 C C . GLN A 1 145 ? -2.258 -13.188 4.915 1.00 94.50 145 GLN A C 1
ATOM 1209 O O . GLN A 1 145 ? -1.767 -12.628 5.900 1.00 94.50 145 GLN A O 1
ATOM 1214 N N . THR A 1 146 ? -3.568 -13.390 4.804 1.00 94.00 146 THR A N 1
ATOM 1215 C CA . THR A 1 146 ? -4.480 -13.090 5.912 1.00 94.00 146 THR A CA 1
ATOM 1216 C C . THR A 1 146 ? -4.458 -14.205 6.955 1.00 94.00 146 THR A C 1
ATOM 1218 O O . THR A 1 146 ? -4.388 -15.392 6.634 1.00 94.00 146 THR A O 1
ATOM 1221 N N . ASP A 1 147 ? -4.537 -13.835 8.234 1.00 91.19 147 ASP A N 1
ATOM 1222 C CA . ASP A 1 147 ? -4.764 -14.807 9.301 1.00 91.19 147 ASP A CA 1
ATOM 1223 C C . ASP A 1 147 ? -6.213 -15.343 9.271 1.00 91.19 147 ASP A C 1
ATOM 1225 O O . ASP A 1 147 ? -7.075 -14.869 8.529 1.00 91.19 147 ASP A O 1
ATOM 1229 N N . ARG A 1 148 ? -6.530 -16.315 10.138 1.00 89.25 148 ARG A N 1
ATOM 1230 C CA . ARG A 1 148 ? -7.899 -16.866 10.254 1.00 89.25 148 ARG A CA 1
ATOM 1231 C C . ARG A 1 148 ? -8.967 -15.825 10.615 1.00 89.25 148 ARG A C 1
ATOM 1233 O O . ARG A 1 148 ? -10.150 -16.087 10.432 1.00 89.25 148 ARG A O 1
ATOM 1240 N N . GLN A 1 149 ? -8.567 -14.685 11.170 1.00 90.56 149 GLN A N 1
ATOM 1241 C CA . GLN A 1 149 ? -9.445 -13.578 11.544 1.00 90.56 149 GLN A CA 1
ATOM 1242 C C . GLN A 1 149 ? -9.514 -12.504 10.444 1.00 90.56 149 GLN A C 1
ATOM 1244 O O . GLN A 1 149 ? -10.288 -11.561 10.574 1.00 90.56 149 GLN A O 1
ATOM 1249 N N . GLY A 1 150 ? -8.762 -12.648 9.346 1.00 91.75 150 GLY A N 1
ATOM 1250 C CA . GLY A 1 150 ? -8.681 -11.662 8.270 1.00 91.75 150 GLY A CA 1
ATOM 1251 C C . GLY A 1 150 ? -7.696 -10.530 8.502 1.00 91.75 150 GLY A C 1
ATOM 1252 O O . GLY A 1 150 ? -7.787 -9.520 7.810 1.00 91.75 150 GLY A O 1
ATOM 1253 N N . ARG A 1 151 ? -6.795 -10.649 9.476 1.00 94.50 151 ARG A N 1
ATOM 1254 C CA . ARG A 1 151 ? -5.786 -9.625 9.737 1.00 94.50 151 ARG A CA 1
ATOM 1255 C C . ARG A 1 151 ? -4.532 -9.867 8.922 1.00 94.50 151 ARG A C 1
ATOM 1257 O O . ARG A 1 151 ? -4.162 -11.012 8.669 1.00 94.50 151 ARG A O 1
ATOM 1264 N N . VAL A 1 152 ? -3.853 -8.780 8.595 1.00 95.56 152 VAL A N 1
ATOM 1265 C CA . VAL A 1 152 ? -2.591 -8.763 7.858 1.00 95.56 152 VAL A CA 1
ATOM 1266 C C . VAL A 1 152 ? -1.551 -8.056 8.708 1.00 95.56 152 VAL A C 1
ATOM 1268 O O . VAL A 1 152 ? -1.842 -7.025 9.309 1.00 95.56 152 VAL A O 1
ATOM 1271 N N . MET A 1 153 ? -0.352 -8.624 8.794 1.00 95.31 153 MET A N 1
ATOM 1272 C CA . MET A 1 153 ? 0.778 -7.999 9.478 1.00 95.31 153 MET A CA 1
ATOM 1273 C C . MET A 1 153 ? 1.585 -7.172 8.480 1.00 95.31 153 MET A C 1
ATOM 1275 O O . MET A 1 153 ? 2.063 -7.725 7.491 1.00 95.31 153 MET A O 1
ATOM 1279 N N . ILE A 1 154 ? 1.755 -5.882 8.766 1.00 95.88 154 ILE A N 1
ATOM 1280 C CA . ILE A 1 154 ? 2.596 -4.977 7.979 1.00 95.88 154 ILE A CA 1
ATOM 1281 C C . ILE A 1 154 ? 3.929 -4.813 8.706 1.00 95.88 154 ILE A C 1
ATOM 1283 O O . ILE A 1 154 ? 3.958 -4.455 9.892 1.00 95.88 154 ILE A O 1
ATOM 1287 N N . VAL A 1 155 ? 5.034 -5.080 8.007 1.00 95.31 155 VAL A N 1
ATOM 1288 C CA . VAL A 1 155 ? 6.371 -4.916 8.592 1.00 95.31 155 VAL A CA 1
ATOM 1289 C C . VAL A 1 155 ? 6.623 -3.456 9.008 1.00 95.31 155 VAL A C 1
ATOM 1291 O O . VAL A 1 155 ? 6.084 -2.537 8.382 1.00 95.31 155 VAL A O 1
ATOM 1294 N N . PRO A 1 156 ? 7.388 -3.213 10.091 1.00 94.19 156 PRO A N 1
ATOM 1295 C CA . PRO A 1 156 ? 7.630 -1.866 10.609 1.00 94.19 156 PRO A CA 1
ATOM 1296 C C . PRO A 1 156 ? 8.139 -0.873 9.561 1.00 94.19 156 PRO A C 1
ATOM 1298 O O . PRO A 1 156 ? 7.668 0.258 9.537 1.00 94.19 156 PRO A O 1
ATOM 1301 N N . GLU A 1 157 ? 9.021 -1.309 8.665 1.00 93.75 157 GLU A N 1
ATOM 1302 C CA . GLU A 1 157 ? 9.651 -0.478 7.638 1.00 93.75 157 GLU A CA 1
ATOM 1303 C C . GLU A 1 157 ? 8.622 0.095 6.651 1.00 93.75 157 GLU A C 1
ATOM 1305 O O . GLU A 1 157 ? 8.690 1.265 6.277 1.00 93.75 157 GLU A O 1
ATOM 1310 N N . LEU A 1 158 ? 7.621 -0.705 6.264 1.00 95.00 158 LEU A N 1
ATOM 1311 C CA . LEU A 1 158 ? 6.530 -0.251 5.396 1.00 95.00 158 LEU A CA 1
ATOM 1312 C C . LEU A 1 158 ? 5.579 0.695 6.135 1.00 95.00 158 LEU A C 1
ATOM 1314 O O . LEU A 1 158 ? 5.115 1.681 5.565 1.00 95.00 158 LEU A O 1
ATOM 1318 N N . ARG A 1 159 ? 5.308 0.428 7.419 1.00 94.62 159 ARG A N 1
ATOM 1319 C CA . ARG A 1 159 ? 4.477 1.326 8.236 1.00 94.62 159 ARG A CA 1
ATOM 1320 C C . ARG A 1 159 ? 5.133 2.687 8.418 1.00 94.62 159 ARG A C 1
ATOM 1322 O O . ARG A 1 159 ? 4.446 3.693 8.298 1.00 94.62 159 ARG A O 1
ATOM 1329 N N . GLU A 1 160 ? 6.438 2.715 8.671 1.00 93.00 160 GLU A N 1
ATOM 1330 C CA . GLU A 1 160 ? 7.204 3.955 8.796 1.00 93.00 160 GLU A CA 1
ATOM 1331 C C . GLU A 1 160 ? 7.209 4.741 7.479 1.00 93.00 160 GLU A C 1
ATOM 1333 O O . GLU A 1 160 ? 6.933 5.938 7.486 1.00 93.00 160 GLU A O 1
ATOM 1338 N N . TYR A 1 161 ? 7.420 4.065 6.345 1.00 92.62 161 TYR A N 1
ATOM 1339 C CA . TYR A 1 161 ? 7.390 4.688 5.018 1.00 92.62 161 TYR A CA 1
ATOM 1340 C C . TYR A 1 161 ? 6.063 5.409 4.716 1.00 92.62 161 TYR A C 1
ATOM 1342 O O . TYR A 1 161 ? 6.054 6.571 4.300 1.00 92.62 161 TYR A O 1
ATOM 1350 N N . ALA A 1 162 ? 4.935 4.728 4.932 1.00 92.81 162 ALA A N 1
ATOM 1351 C CA . ALA A 1 162 ? 3.610 5.293 4.675 1.00 92.81 162 ALA A CA 1
ATOM 1352 C C . ALA A 1 162 ? 3.093 6.164 5.836 1.00 92.81 162 ALA A C 1
ATOM 1354 O O . ALA A 1 162 ? 2.088 6.858 5.696 1.00 92.81 162 ALA A O 1
ATOM 1355 N N . GLY A 1 163 ? 3.793 6.198 6.974 1.00 92.69 163 GLY A N 1
ATOM 1356 C CA . GLY A 1 163 ? 3.371 6.935 8.165 1.00 92.69 163 GLY A CA 1
ATOM 1357 C C . GLY A 1 163 ? 2.089 6.381 8.792 1.00 92.69 163 GLY A C 1
ATOM 1358 O O . GLY A 1 163 ? 1.262 7.157 9.254 1.00 92.69 163 GLY A O 1
ATOM 1359 N N . LEU A 1 164 ? 1.907 5.057 8.783 1.00 93.69 164 LEU A N 1
ATOM 1360 C CA . LEU A 1 164 ? 0.719 4.402 9.339 1.00 93.69 164 LEU A CA 1
ATOM 1361 C C . LEU A 1 164 ? 0.812 4.345 10.873 1.00 93.69 164 LEU A C 1
ATOM 1363 O O . LEU A 1 164 ? 1.446 3.437 11.422 1.00 93.69 164 LEU A O 1
ATOM 1367 N N . ASP A 1 165 ? 0.180 5.302 11.555 1.00 86.25 165 ASP A N 1
ATOM 1368 C CA . ASP A 1 165 ? 0.100 5.348 13.023 1.00 86.25 165 ASP A CA 1
ATOM 1369 C C . ASP A 1 165 ? -1.089 4.527 13.537 1.00 86.25 165 ASP A C 1
ATOM 1371 O O . ASP A 1 165 ? -0.928 3.390 13.993 1.00 86.25 165 ASP A O 1
ATOM 1375 N N . LYS A 1 166 ? -2.293 5.099 13.437 1.00 90.75 166 LYS A N 1
ATOM 1376 C CA . LYS A 1 166 ? -3.467 4.593 14.147 1.00 90.75 166 LYS A CA 1
ATOM 1377 C C . LYS A 1 166 ? -4.646 4.348 13.232 1.00 90.75 166 LYS A C 1
ATOM 1379 O O . LYS A 1 166 ? -5.097 3.211 13.157 1.00 90.75 166 LYS A O 1
ATOM 1384 N N . ASP A 1 167 ? -5.149 5.382 12.571 1.00 96.19 167 ASP A N 1
ATOM 1385 C CA . ASP A 1 167 ? -6.336 5.297 11.725 1.00 96.19 167 ASP A CA 1
ATOM 1386 C C . ASP A 1 167 ? -5.912 5.258 10.258 1.00 96.19 167 ASP A C 1
ATOM 1388 O O . ASP A 1 167 ? -5.145 6.098 9.796 1.00 96.19 167 ASP A O 1
ATOM 1392 N N . ILE A 1 168 ? -6.405 4.260 9.531 1.00 97.12 168 ILE A N 1
ATOM 1393 C CA . ILE A 1 168 ? -6.025 3.993 8.147 1.00 97.12 168 ILE A CA 1
ATOM 1394 C C . ILE A 1 168 ? -7.239 3.896 7.237 1.00 97.12 168 ILE A C 1
ATOM 1396 O O . ILE A 1 168 ? -8.351 3.571 7.669 1.00 97.12 168 ILE A O 1
ATOM 1400 N N . VAL A 1 169 ? -6.985 4.111 5.953 1.00 97.12 169 VAL A N 1
ATOM 1401 C CA . VAL A 1 169 ? -7.955 3.928 4.876 1.00 97.12 169 VAL A CA 1
ATOM 1402 C C . VAL A 1 169 ? -7.420 2.890 3.908 1.00 97.12 169 VAL A C 1
ATOM 1404 O O . VAL A 1 169 ? -6.272 2.972 3.483 1.00 97.12 169 VAL A O 1
ATOM 1407 N N . LEU A 1 170 ? -8.249 1.902 3.573 1.00 97.38 170 LEU A N 1
ATOM 1408 C CA . LEU A 1 170 ? -8.004 0.998 2.457 1.00 97.38 170 LEU A CA 1
ATOM 1409 C C . LEU A 1 170 ? -8.853 1.439 1.264 1.00 97.38 170 LEU A C 1
ATOM 1411 O O . LEU A 1 170 ? -10.070 1.229 1.274 1.00 97.38 170 LEU A O 1
ATOM 1415 N N . ALA A 1 171 ? -8.217 2.019 0.253 1.00 96.12 171 ALA A N 1
ATOM 1416 C CA . ALA A 1 171 ? -8.855 2.516 -0.961 1.00 96.12 171 ALA A CA 1
ATOM 1417 C C . ALA A 1 171 ? -8.608 1.544 -2.122 1.00 96.12 171 ALA A C 1
ATOM 1419 O O . ALA A 1 171 ? -7.478 1.148 -2.382 1.00 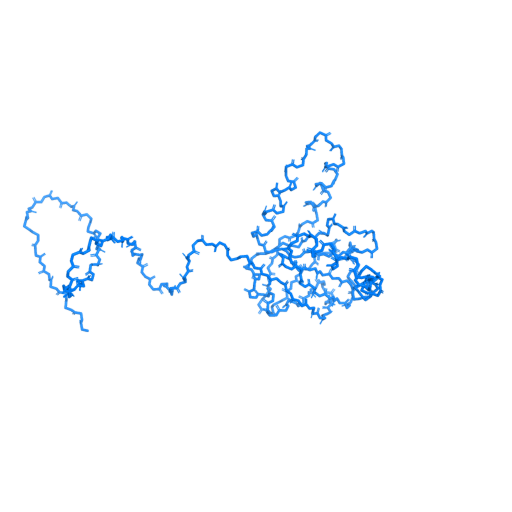96.12 171 ALA A O 1
ATOM 1420 N N . GLY A 1 172 ? -9.662 1.087 -2.794 1.00 95.69 172 GLY A N 1
ATOM 1421 C CA . GLY A 1 172 ? -9.530 0.195 -3.947 1.00 95.69 172 GLY A CA 1
ATOM 1422 C C . GLY A 1 172 ? -9.294 0.983 -5.233 1.00 95.69 172 GLY A C 1
ATOM 1423 O O . GLY A 1 172 ? -10.118 1.832 -5.559 1.00 95.69 172 GLY A O 1
ATOM 1424 N N . GLN A 1 173 ? -8.224 0.654 -5.958 1.00 93.00 173 GLN A N 1
ATOM 1425 C CA . GLN A 1 173 ? -7.753 1.335 -7.167 1.00 93.00 173 GLN A CA 1
ATOM 1426 C C . GLN A 1 173 ? -7.642 0.357 -8.340 1.00 93.00 173 GLN A C 1
ATOM 1428 O O . GLN A 1 173 ? -6.560 0.110 -8.866 1.00 93.00 173 GLN A O 1
ATOM 1433 N N . ASP A 1 174 ? -8.774 -0.227 -8.735 1.00 91.88 174 ASP A N 1
ATOM 1434 C CA . ASP A 1 174 ? -8.880 -1.193 -9.834 1.00 91.88 174 ASP A CA 1
ATOM 1435 C C . ASP A 1 174 ? -7.991 -2.435 -9.638 1.00 91.88 174 ASP A C 1
ATOM 1437 O O . ASP A 1 174 ? -8.441 -3.412 -9.044 1.00 91.88 174 ASP A O 1
ATOM 1441 N N . ASP A 1 175 ? -6.731 -2.417 -10.074 1.00 91.50 175 ASP A N 1
ATOM 1442 C CA . ASP A 1 175 ? -5.825 -3.570 -10.031 1.00 91.50 175 ASP A CA 1
ATOM 1443 C C . ASP A 1 175 ? -5.142 -3.800 -8.669 1.00 91.50 175 ASP A C 1
ATOM 1445 O O . ASP A 1 175 ? -4.523 -4.851 -8.456 1.00 91.50 175 ASP A O 1
ATOM 1449 N N . HIS A 1 176 ? -5.270 -2.854 -7.735 1.00 94.62 176 HIS A N 1
ATOM 1450 C CA . HIS A 1 176 ? -4.677 -2.935 -6.401 1.00 94.62 176 HIS A CA 1
ATOM 1451 C C . HIS A 1 176 ? -5.490 -2.203 -5.329 1.00 94.62 176 HIS A C 1
ATOM 1453 O O . HIS A 1 176 ? -6.492 -1.545 -5.603 1.00 94.62 176 HIS A O 1
ATOM 1459 N N . ILE A 1 177 ? -5.068 -2.353 -4.076 1.00 96.62 177 ILE A N 1
ATOM 1460 C CA . ILE A 1 177 ? -5.616 -1.619 -2.930 1.00 96.62 177 ILE A CA 1
ATOM 1461 C C . ILE A 1 177 ? -4.514 -0.727 -2.379 1.00 96.62 177 ILE A C 1
ATOM 1463 O O . ILE A 1 177 ? -3.401 -1.194 -2.170 1.00 96.62 177 ILE A O 1
ATOM 1467 N N . GLU A 1 178 ? -4.816 0.519 -2.073 1.00 96.25 178 GLU A N 1
ATOM 1468 C CA . GLU A 1 178 ? -3.915 1.411 -1.362 1.00 96.25 178 GLU A CA 1
ATOM 1469 C C . GLU A 1 178 ? -4.260 1.450 0.129 1.00 96.25 178 GLU A C 1
ATOM 1471 O O . GLU A 1 178 ? -5.429 1.414 0.514 1.00 96.25 178 GLU A O 1
ATOM 1476 N N . ILE A 1 179 ? -3.240 1.519 0.979 1.00 96.88 179 ILE A N 1
ATOM 1477 C CA . ILE A 1 179 ? -3.346 1.694 2.424 1.00 96.88 179 ILE A CA 1
ATOM 1478 C C . ILE A 1 179 ? -2.731 3.043 2.767 1.00 96.88 179 ILE A C 1
ATOM 1480 O O . ILE A 1 179 ? -1.522 3.246 2.621 1.00 96.88 179 ILE A O 1
ATOM 1484 N N . TRP A 1 180 ? -3.572 3.928 3.278 1.00 96.00 180 TRP A N 1
ATOM 1485 C CA . TRP A 1 180 ? -3.229 5.296 3.625 1.00 96.00 180 TRP A CA 1
ATOM 1486 C C . TRP A 1 180 ? -3.348 5.531 5.122 1.00 96.00 180 TRP A C 1
ATOM 1488 O O . TRP A 1 180 ? -4.192 4.925 5.786 1.00 96.00 180 TRP A O 1
ATOM 1498 N N . ASP A 1 181 ? -2.551 6.464 5.641 1.00 95.38 181 ASP A N 1
ATOM 1499 C CA . ASP A 1 181 ? -2.925 7.161 6.868 1.00 95.38 181 ASP A CA 1
ATOM 1500 C C . ASP A 1 181 ? -4.179 8.000 6.598 1.00 95.38 181 ASP A C 1
ATOM 1502 O O . ASP A 1 181 ? -4.290 8.655 5.559 1.00 95.38 181 ASP A O 1
ATOM 1506 N N . LYS A 1 182 ? -5.129 7.980 7.532 1.00 94.88 182 LYS A N 1
ATOM 1507 C CA . LYS A 1 182 ? -6.412 8.658 7.353 1.00 94.88 182 LYS A CA 1
ATOM 1508 C C . LYS A 1 182 ? -6.264 10.164 7.130 1.00 94.88 182 LYS A C 1
ATOM 1510 O O . LYS A 1 182 ? -6.947 10.706 6.267 1.00 94.88 182 LYS A O 1
ATOM 1515 N N . THR A 1 183 ? -5.372 10.824 7.864 1.00 92.75 183 THR A N 1
ATOM 1516 C CA . THR A 1 183 ? -5.178 12.278 7.760 1.00 92.75 183 THR A CA 1
ATOM 1517 C C . THR A 1 183 ? -4.593 12.639 6.399 1.00 92.75 183 THR A C 1
ATOM 1519 O O . THR A 1 183 ? -5.031 13.598 5.769 1.00 92.75 183 THR A O 1
ATOM 1522 N N . LYS A 1 184 ? -3.628 11.842 5.920 1.00 91.88 184 LYS A N 1
ATOM 1523 C CA . LYS A 1 184 ? -3.054 12.015 4.579 1.00 91.88 184 LYS A CA 1
ATOM 1524 C C . LYS A 1 184 ? -4.094 11.808 3.479 1.00 91.88 184 LYS A C 1
ATOM 1526 O O . LYS A 1 184 ? -4.135 12.594 2.543 1.00 91.88 184 LYS A O 1
ATOM 1531 N N . TRP A 1 185 ? -4.938 10.783 3.607 1.00 92.12 185 TRP A N 1
ATOM 1532 C CA . TRP A 1 185 ? -6.010 10.505 2.646 1.00 92.12 185 TRP A CA 1
ATOM 1533 C C . TRP A 1 185 ? -7.034 11.642 2.565 1.00 92.12 185 TRP A C 1
ATOM 1535 O O . TRP A 1 185 ? -7.429 12.052 1.478 1.00 92.12 185 TRP A O 1
ATOM 1545 N N . GLU A 1 186 ? -7.452 12.175 3.714 1.00 90.56 186 GLU A N 1
ATOM 1546 C CA . GLU A 1 186 ? -8.379 13.310 3.772 1.00 90.56 186 GLU A CA 1
ATOM 1547 C C . GLU A 1 186 ? -7.766 14.559 3.121 1.00 90.56 186 GLU A C 1
ATOM 1549 O O . GLU A 1 186 ? -8.409 15.175 2.274 1.00 90.56 186 GLU A O 1
ATOM 1554 N N . ALA A 1 187 ? -6.502 14.873 3.426 1.00 89.44 187 ALA A N 1
ATOM 1555 C CA . ALA A 1 187 ? -5.795 15.996 2.809 1.00 89.44 187 ALA A CA 1
ATOM 1556 C C . ALA A 1 187 ? -5.633 15.833 1.286 1.00 89.44 187 ALA A C 1
ATOM 1558 O O . ALA A 1 187 ? -5.852 16.786 0.541 1.00 89.44 187 ALA A O 1
ATOM 1559 N N . TYR A 1 188 ? -5.298 14.624 0.824 1.00 86.62 188 TYR A N 1
ATOM 1560 C CA . TYR A 1 188 ? -5.179 14.306 -0.601 1.00 86.62 188 TYR A CA 1
ATOM 1561 C C . TYR A 1 188 ? -6.497 14.546 -1.354 1.00 86.62 188 TYR A C 1
ATOM 1563 O O . TYR A 1 188 ? -6.505 15.171 -2.410 1.00 86.62 188 TYR A O 1
ATOM 1571 N N . ASN A 1 189 ? -7.625 14.119 -0.780 1.00 84.69 189 ASN A N 1
ATOM 1572 C CA . ASN A 1 189 ? -8.942 14.300 -1.394 1.00 84.69 189 ASN A CA 1
ATOM 1573 C C . ASN A 1 189 ? -9.459 15.749 -1.330 1.00 84.69 189 ASN A C 1
ATOM 1575 O O . ASN A 1 189 ? -10.281 16.154 -2.154 1.00 84.69 189 ASN A O 1
ATOM 1579 N N . GLU A 1 190 ? -9.019 16.548 -0.355 1.00 81.75 190 GLU A N 1
ATOM 1580 C CA . GLU A 1 190 ? -9.386 17.967 -0.273 1.00 81.75 190 GLU A CA 1
ATOM 1581 C C . GLU A 1 190 ? -8.721 18.806 -1.377 1.00 81.75 190 GLU A C 1
ATOM 1583 O O . GLU A 1 190 ? -9.360 19.720 -1.919 1.00 81.75 190 GLU A O 1
ATOM 1588 N N . ASP A 1 191 ? -7.488 18.453 -1.756 1.00 70.31 191 ASP A N 1
ATOM 1589 C CA . ASP A 1 191 ? -6.675 19.124 -2.785 1.00 70.31 191 ASP A CA 1
ATOM 1590 C C . ASP A 1 191 ? -7.042 18.717 -4.228 1.00 70.31 191 ASP A C 1
ATOM 1592 O O . ASP A 1 191 ? -6.345 19.042 -5.189 1.00 70.31 191 ASP A O 1
ATOM 1596 N N . ASP A 1 192 ? -8.173 18.031 -4.426 1.00 66.12 192 ASP A N 1
ATOM 1597 C CA . ASP A 1 192 ? -8.574 17.502 -5.734 1.00 66.12 192 ASP A CA 1
ATOM 1598 C C . ASP A 1 192 ? -9.196 18.576 -6.659 1.00 66.12 192 ASP A C 1
ATOM 1600 O O . ASP A 1 192 ? -10.312 18.477 -7.183 1.00 66.12 192 ASP A O 1
ATOM 1604 N N . GLU A 1 193 ? -8.465 19.677 -6.849 1.00 62.53 193 GLU A N 1
ATOM 1605 C CA . GLU A 1 193 ? -8.779 20.756 -7.789 1.00 62.53 193 GLU A CA 1
ATOM 1606 C C . GLU A 1 193 ? -8.904 20.239 -9.230 1.00 62.53 193 GLU A C 1
ATOM 1608 O O . GLU A 1 193 ? -9.656 20.795 -10.032 1.00 62.53 193 GLU A O 1
ATOM 1613 N N . LEU A 1 194 ? -8.227 19.139 -9.571 1.00 62.31 194 LEU A N 1
ATOM 1614 C CA . LEU A 1 194 ? -8.316 18.511 -10.888 1.00 62.31 194 LEU A CA 1
ATOM 1615 C C . LEU A 1 194 ? -9.691 17.890 -11.133 1.00 62.31 194 LEU A C 1
ATOM 1617 O O . LEU A 1 194 ? -10.287 18.171 -12.180 1.00 62.31 194 LEU A O 1
ATOM 1621 N N . PHE A 1 195 ? -10.226 17.129 -10.175 1.00 65.38 195 PHE A N 1
ATOM 1622 C CA . PHE A 1 195 ? -11.585 16.600 -10.276 1.00 65.38 195 PHE A CA 1
ATOM 1623 C C . PHE A 1 195 ? -12.625 17.727 -10.285 1.00 65.38 195 PHE A C 1
ATOM 1625 O O . PHE A 1 195 ? -13.539 17.728 -11.114 1.00 65.38 195 PHE A O 1
ATOM 1632 N N . LYS A 1 196 ? -12.437 18.752 -9.441 1.00 63.28 196 LYS A N 1
ATOM 1633 C CA . LYS A 1 196 ? -13.307 19.942 -9.407 1.00 63.28 196 LYS A CA 1
ATOM 1634 C C . LYS A 1 196 ? -13.277 20.738 -10.719 1.00 63.28 196 LYS A C 1
ATOM 1636 O O . LYS A 1 196 ? -14.306 21.266 -11.133 1.00 63.28 196 LYS A O 1
ATOM 1641 N N . SER A 1 197 ? -12.123 20.817 -11.388 1.00 74.00 197 SER A N 1
ATOM 1642 C CA . SER A 1 197 ? -11.941 21.613 -12.612 1.00 74.00 197 SER A CA 1
ATOM 1643 C C . SER A 1 197 ? -12.592 21.015 -13.863 1.00 74.00 197 SER A C 1
ATOM 1645 O O . SER A 1 197 ? -12.706 21.704 -14.874 1.00 74.00 197 SER A O 1
ATOM 1647 N N . GLY A 1 198 ? -12.979 19.734 -13.838 1.00 74.69 198 GLY A N 1
ATOM 1648 C CA . GLY A 1 198 ? -13.569 19.038 -14.987 1.00 74.69 198 GLY A CA 1
ATOM 1649 C C . GLY A 1 198 ? -12.606 18.746 -16.148 1.00 74.69 198 GLY A C 1
ATOM 1650 O O . GLY A 1 198 ? -13.002 18.057 -17.087 1.00 74.69 198 GLY A O 1
ATOM 1651 N N . ARG A 1 199 ? -11.340 19.189 -16.083 1.00 77.00 199 ARG A N 1
ATOM 1652 C CA . ARG A 1 199 ? -10.332 18.988 -17.143 1.00 77.00 199 ARG A CA 1
ATOM 1653 C C . ARG A 1 199 ? -10.139 17.509 -17.489 1.00 77.00 199 ARG A C 1
ATOM 1655 O O . ARG A 1 199 ? -10.144 17.143 -18.659 1.00 77.00 199 ARG A O 1
ATOM 1662 N N . LEU A 1 200 ? -10.039 16.652 -16.473 1.00 77.12 200 LEU A N 1
ATOM 1663 C CA . LEU A 1 200 ? -9.870 15.208 -16.665 1.00 77.12 200 LEU A CA 1
ATOM 1664 C C . LEU A 1 200 ? -11.089 14.572 -17.348 1.00 77.12 200 LEU A C 1
ATOM 1666 O O . LEU A 1 200 ? -10.945 13.684 -18.184 1.00 77.12 200 LEU A O 1
ATOM 1670 N N . ALA A 1 201 ? -12.300 15.053 -17.049 1.00 78.88 201 ALA A N 1
ATOM 1671 C CA . ALA A 1 201 ? -13.510 14.568 -17.707 1.00 78.88 201 ALA A CA 1
ATOM 1672 C C . ALA A 1 201 ? -13.528 14.925 -19.205 1.00 78.88 201 ALA A C 1
ATOM 1674 O O . ALA A 1 201 ? -14.053 14.162 -20.016 1.00 78.88 201 ALA A O 1
ATOM 1675 N N . GLU A 1 202 ? -12.943 16.060 -19.592 1.00 79.06 202 GLU A N 1
ATOM 1676 C CA . GLU A 1 202 ? -12.764 16.427 -21.000 1.00 79.06 202 GLU A CA 1
ATOM 1677 C C . GLU A 1 202 ? -11.698 15.572 -21.690 1.00 79.06 202 GLU A C 1
ATOM 1679 O O . GLU A 1 202 ? -11.924 15.116 -22.811 1.00 79.06 202 GLU A O 1
ATOM 1684 N N . GLU A 1 203 ? -10.581 15.283 -21.019 1.00 79.81 203 GLU A N 1
ATOM 1685 C CA . GLU A 1 203 ? -9.538 14.386 -21.536 1.00 79.81 203 GLU A CA 1
ATOM 1686 C C . GLU A 1 203 ? -10.057 12.959 -21.762 1.00 79.81 203 GLU A C 1
ATOM 1688 O O . GLU A 1 203 ? -9.764 12.342 -22.792 1.00 79.81 203 GLU A O 1
ATOM 1693 N N . LEU A 1 204 ? -10.885 12.445 -20.846 1.00 82.12 204 LEU A N 1
ATOM 1694 C CA . LEU A 1 204 ? -11.527 11.136 -20.995 1.00 82.12 204 LEU A CA 1
ATOM 1695 C C . L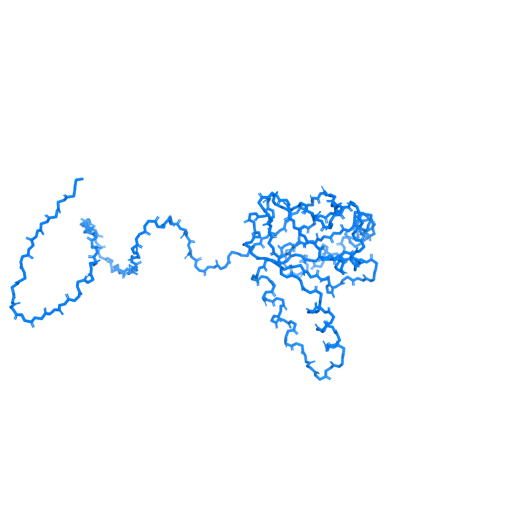EU A 1 204 ? -12.469 11.102 -22.206 1.00 82.12 204 LEU A C 1
ATOM 1697 O O . LEU A 1 204 ? -12.366 10.192 -23.031 1.00 82.12 204 LEU A O 1
ATOM 1701 N N . ARG A 1 205 ? -13.305 12.136 -22.380 1.00 79.00 205 ARG A N 1
ATOM 1702 C CA . ARG A 1 205 ? -14.170 12.280 -23.567 1.00 79.00 205 ARG A CA 1
ATOM 1703 C C . ARG A 1 205 ? -13.355 12.363 -24.857 1.00 79.00 205 ARG A C 1
ATOM 1705 O O . ARG A 1 205 ? -13.726 11.760 -25.861 1.00 79.00 205 ARG A O 1
ATOM 1712 N N . ALA A 1 206 ? -12.243 13.100 -24.844 1.00 82.81 206 ALA A N 1
ATOM 1713 C CA . ALA A 1 206 ? -11.349 13.227 -25.996 1.00 82.81 206 ALA A CA 1
ATOM 1714 C C . ALA A 1 206 ? -10.655 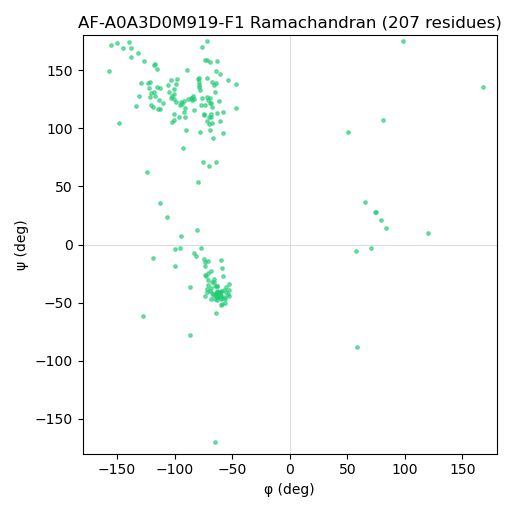11.900 -26.346 1.00 82.81 206 ALA A C 1
ATOM 1716 O O . ALA A 1 206 ? -10.380 11.634 -27.516 1.00 82.81 206 ALA A O 1
ATOM 1717 N N . SER A 1 207 ? -10.426 11.049 -25.345 1.00 82.94 207 SER A N 1
ATOM 1718 C CA . SER A 1 207 ? -9.861 9.706 -25.506 1.00 82.94 207 SER A CA 1
ATOM 1719 C C . SER A 1 207 ? -10.874 8.678 -26.033 1.00 82.94 207 SER A C 1
ATOM 1721 O O . SER A 1 207 ? -10.501 7.536 -26.297 1.00 82.94 207 SER A O 1
ATOM 1723 N N . GLY A 1 208 ? -12.138 9.075 -26.232 1.00 70.31 208 GLY A N 1
ATOM 1724 C CA . GLY A 1 208 ? -13.191 8.222 -26.787 1.00 70.31 208 GLY A CA 1
ATOM 1725 C C . GLY A 1 208 ? -13.803 7.238 -25.787 1.00 70.31 208 GLY A C 1
ATOM 1726 O O . GLY A 1 208 ? -14.372 6.234 -26.220 1.00 70.31 208 GLY A O 1
ATOM 1727 N N . ILE A 1 209 ? -13.669 7.518 -24.484 1.00 51.50 209 ILE A N 1
ATOM 1728 C CA . ILE A 1 209 ? -14.400 6.851 -23.395 1.00 51.50 209 ILE A CA 1
ATOM 1729 C C . ILE A 1 209 ? -15.716 7.593 -23.143 1.00 51.50 209 ILE A C 1
ATOM 1731 O O . ILE A 1 209 ? -15.702 8.848 -23.136 1.00 51.50 209 ILE A O 1
#

Radius of gyration: 27.2 Å; Cα contacts (8 Å, |Δi|>4): 235; chains: 1; bounding box: 56×86×61 Å

Mean predicted aligned error: 14.94 Å

pLDDT: mean 74.32, std 24.99, range [26.45, 97.38]

Nearest PDB structures (foldseek):
  1n0g-assembly1_A  TM=9.031E-01  e=1.577E-14  Mycoplasmoides pneumoniae
  2glw-assembly1_A  TM=5.261E-01  e=1.276E-03  Pyrococcus horikoshii OT3

Sequence (209 aa):
MVIAEERRCPRPGRRLLFFYLFAVKVEQMHCKGKMHVLKWRQVVRNGAKWSTQTGKEADVMFFGEYYHSVDGKGRIIMPAKYRDQLNQTFYITIDLWGQKDESCLCVYPEDAFRRLSEKLSKLTTSDPEARKLRRKFFTHVQDTQTDRQGRVMIVPELREYAGLDKDIVLAGQDDHIEIWDKTKWEAYNEDDELFKSGRLAEELRASGI

Foldseek 3Di:
DDDDDDDDDPDPDDDDPDPDDDDDDPDDDDDDDDDDDDDDDDDDDDDDPDDPPPPDPPQQFFADKDKWWQDPQQKTADDPSVQVSAPQKWKKWWDLPDDQLLTWIKIAHPVLVVVVVVVLVPQDPVDPVSVVSSCRTVVGMDMWGADPRRMTHDDPVSCVRQVRDIMWMWGTDTRITIIHDPVSVVVVVVPPVVVVVCPVVVVVVVVVD

Secondary structure (DSSP, 8-state):
---------SSSS------------------S------------SS--------S------EEEEEEEE--TTSEEEPPHHHHHHS-S-EEEEE-SS--TTS--EEEEEHHHHHHHHHHHHTS-TTSHHHHHHHHHHHHTEEEE---TTSEEEPPHHHHHHHT--SEEEEEEEETEEEEEEHHHHHHHHHT-HHHHH-HHHHHHHHTT-